Protein AF-W4M009-F1 (afdb_monomer_lite)

Radius of gyration: 19.36 Å; chains: 1; bounding box: 59×45×54 Å

pLDDT: mean 71.23, std 21.5, range [27.08, 98.56]

Structure (mmCIF, N/CA/C/O backbone):
data_AF-W4M009-F1
#
_entry.id   AF-W4M009-F1
#
loop_
_atom_site.group_PDB
_atom_site.id
_atom_site.type_symbol
_atom_site.label_atom_id
_atom_site.label_alt_id
_atom_site.label_comp_id
_atom_site.label_asym_id
_atom_site.label_entity_id
_atom_site.label_seq_id
_atom_site.pdbx_PDB_ins_code
_atom_site.Cartn_x
_atom_site.Cartn_y
_atom_site.Cartn_z
_atom_site.occupancy
_atom_site.B_iso_or_equiv
_atom_site.auth_seq_id
_atom_site.auth_comp_id
_atom_site.auth_asym_id
_atom_site.auth_atom_id
_atom_site.pdbx_PDB_model_num
ATOM 1 N N . MET A 1 1 ? -36.073 -9.703 -11.548 1.00 31.52 1 MET A N 1
ATOM 2 C CA . MET A 1 1 ? -35.392 -8.490 -12.043 1.00 31.52 1 MET A CA 1
ATOM 3 C C . MET A 1 1 ? -33.972 -8.554 -11.511 1.00 31.52 1 MET A C 1
ATOM 5 O O . MET A 1 1 ? -33.851 -8.637 -10.294 1.00 31.52 1 MET A O 1
ATOM 9 N N . PRO A 1 2 ? -32.936 -8.674 -12.354 1.00 35.56 2 PRO A N 1
ATOM 10 C CA . PRO A 1 2 ? -31.579 -8.841 -11.860 1.00 35.56 2 PRO A CA 1
ATOM 11 C C . PRO A 1 2 ? -30.977 -7.466 -11.558 1.00 35.56 2 PRO A C 1
ATOM 13 O O . PRO A 1 2 ? -30.891 -6.613 -12.438 1.00 35.56 2 PRO A O 1
ATOM 16 N N . HIS A 1 3 ? -30.593 -7.261 -10.301 1.00 27.98 3 HIS A N 1
ATOM 17 C CA . HIS A 1 3 ? -29.683 -6.193 -9.911 1.00 27.98 3 HIS A CA 1
ATOM 18 C C . HIS A 1 3 ? -28.270 -6.642 -10.292 1.00 27.98 3 HIS A C 1
ATOM 20 O O . HIS A 1 3 ? -27.763 -7.626 -9.757 1.00 27.98 3 HIS A O 1
ATOM 26 N N . HIS A 1 4 ? -27.683 -5.962 -11.272 1.00 29.12 4 HIS A N 1
ATOM 27 C CA . HIS A 1 4 ? -26.256 -6.010 -11.552 1.00 29.12 4 HIS A CA 1
ATOM 28 C C . HIS A 1 4 ? -25.574 -4.997 -10.630 1.00 29.12 4 HIS A C 1
ATOM 30 O O . HIS A 1 4 ? -25.801 -3.804 -10.790 1.00 29.12 4 HIS A O 1
ATOM 36 N N . GLU A 1 5 ? -24.741 -5.456 -9.701 1.00 28.81 5 GLU A N 1
ATOM 37 C CA . GLU A 1 5 ? -23.758 -4.608 -9.020 1.00 28.81 5 GLU A CA 1
ATOM 38 C C . GLU A 1 5 ? -22.417 -5.345 -9.056 1.00 28.81 5 GLU A C 1
ATOM 40 O O . GLU A 1 5 ? -22.201 -6.337 -8.361 1.00 28.81 5 GLU A O 1
ATOM 45 N N . ALA A 1 6 ? -21.554 -4.908 -9.972 1.00 27.08 6 ALA A N 1
ATOM 46 C CA . ALA A 1 6 ? -20.147 -5.273 -10.026 1.00 27.08 6 ALA A CA 1
ATOM 47 C C . ALA A 1 6 ? -19.363 -4.170 -9.305 1.00 27.08 6 ALA A C 1
ATOM 49 O O . ALA A 1 6 ? -19.631 -2.994 -9.539 1.00 27.08 6 ALA A O 1
ATOM 50 N N . PHE A 1 7 ? -18.404 -4.539 -8.457 1.00 32.94 7 PHE A N 1
ATOM 51 C CA . PHE A 1 7 ? -17.471 -3.587 -7.853 1.00 32.94 7 PHE A CA 1
ATOM 52 C C . PHE A 1 7 ? -16.047 -3.921 -8.279 1.00 32.94 7 PHE A C 1
ATOM 54 O O . PHE A 1 7 ? -15.641 -5.088 -8.258 1.00 32.94 7 PHE A O 1
ATOM 61 N N . PHE A 1 8 ? -15.310 -2.883 -8.668 1.00 33.25 8 PHE A N 1
ATOM 62 C CA . PHE A 1 8 ? -13.924 -2.960 -9.089 1.00 33.25 8 PHE A CA 1
ATOM 63 C C . PHE A 1 8 ? -13.026 -2.785 -7.853 1.00 33.25 8 PHE A C 1
ATOM 65 O O . PHE A 1 8 ? -13.186 -1.870 -7.048 1.00 33.25 8 PHE A O 1
ATOM 72 N N . MET A 1 9 ? -12.090 -3.716 -7.651 1.00 31.75 9 MET A N 1
ATOM 73 C CA . MET A 1 9 ? -10.959 -3.508 -6.736 1.00 31.75 9 MET A CA 1
ATOM 74 C C . MET A 1 9 ? -10.106 -2.378 -7.292 1.00 31.75 9 MET A C 1
ATOM 76 O O . MET A 1 9 ? -10.000 -2.344 -8.516 1.00 31.75 9 MET A O 1
ATOM 80 N N . ILE A 1 10 ? -9.505 -1.533 -6.428 1.00 35.03 10 ILE A N 1
ATOM 81 C CA . ILE A 1 10 ? -8.663 -0.371 -6.791 1.00 35.03 10 ILE A CA 1
ATOM 82 C C . ILE A 1 10 ? -8.092 -0.554 -8.176 1.00 35.03 10 ILE A C 1
ATOM 84 O O . ILE A 1 10 ? -7.081 -1.221 -8.375 1.00 35.03 10 ILE A O 1
ATOM 88 N N . SER A 1 11 ? -8.764 0.006 -9.167 1.00 31.72 11 SER A N 1
ATOM 89 C CA . SER A 1 11 ? -8.101 0.203 -10.421 1.00 31.72 11 SER A CA 1
ATOM 90 C C . SER A 1 11 ? -7.112 1.313 -10.103 1.00 31.72 11 SER A C 1
ATOM 92 O O . SER A 1 11 ? -7.469 2.487 -10.092 1.00 31.72 11 SER A O 1
ATOM 94 N N . GLY A 1 12 ? -5.855 0.954 -9.856 1.00 34.88 12 GLY A N 1
ATOM 95 C CA . GLY A 1 12 ? -4.721 1.836 -10.118 1.00 34.88 12 GLY A CA 1
ATOM 96 C C . GLY A 1 12 ? -4.591 2.120 -11.619 1.00 34.88 12 GLY A C 1
ATOM 97 O O . GLY A 1 12 ? -3.494 2.176 -12.145 1.00 34.88 12 GLY A O 1
ATOM 98 N N . THR A 1 13 ? -5.712 2.226 -12.332 1.00 36.22 13 THR A N 1
ATOM 99 C CA . THR A 1 13 ? -5.819 3.019 -13.535 1.00 36.22 13 THR A CA 1
ATOM 100 C C . THR A 1 13 ? -6.365 4.345 -13.048 1.00 36.22 13 THR A C 1
ATOM 102 O O . THR A 1 13 ? -7.524 4.424 -12.623 1.00 36.22 13 THR A O 1
ATOM 105 N N . ALA A 1 14 ? -5.558 5.396 -13.125 1.00 35.09 14 ALA A N 1
ATOM 106 C CA . ALA A 1 14 ? -6.112 6.706 -13.401 1.00 35.09 14 ALA A CA 1
ATOM 107 C C . ALA A 1 14 ? -7.241 6.528 -14.439 1.00 35.09 14 ALA A C 1
ATOM 109 O O . ALA A 1 14 ? -6.998 6.025 -15.528 1.00 35.09 14 ALA A O 1
ATOM 110 N N . ARG A 1 15 ? -8.492 6.802 -14.045 1.00 35.88 15 ARG A N 1
ATOM 111 C CA . ARG A 1 15 ? -9.691 6.888 -14.903 1.00 35.88 15 ARG A CA 1
ATOM 112 C C . ARG A 1 15 ? -9.677 6.022 -16.177 1.00 35.88 15 ARG A C 1
ATOM 114 O O . ARG A 1 15 ? -9.310 6.505 -17.243 1.00 35.88 15 ARG A O 1
ATOM 121 N N . LEU A 1 16 ? -10.266 4.832 -16.124 1.00 31.36 16 LEU A N 1
ATOM 122 C CA . LEU A 1 16 ? -10.922 4.267 -17.307 1.00 31.36 16 LEU A CA 1
ATOM 123 C C . LEU A 1 16 ? -12.421 4.224 -17.021 1.00 31.36 16 LEU A C 1
ATOM 125 O O . LEU A 1 16 ? -12.945 3.282 -16.436 1.00 31.36 16 LEU A O 1
ATOM 129 N N . HIS A 1 17 ? -13.077 5.338 -17.346 1.00 32.84 17 HIS A N 1
ATOM 130 C CA . HIS A 1 17 ? -14.526 5.475 -17.286 1.00 32.84 17 HIS A CA 1
ATOM 131 C C . HIS A 1 17 ? -15.150 4.818 -18.528 1.00 32.84 17 HIS A C 1
ATOM 133 O O . HIS A 1 17 ? -14.605 4.905 -19.622 1.00 32.84 17 HIS A O 1
ATOM 139 N N . ASP A 1 18 ? -16.297 4.186 -18.307 1.00 35.19 18 ASP A N 1
ATOM 140 C CA . ASP A 1 18 ? -17.145 3.418 -19.225 1.00 35.19 18 ASP A CA 1
ATOM 141 C C . ASP A 1 18 ? -17.507 4.135 -20.555 1.00 35.19 18 ASP A C 1
ATOM 143 O O . ASP A 1 18 ? -17.984 5.275 -20.562 1.00 35.19 18 ASP A O 1
ATOM 147 N N . ASP A 1 19 ? -17.312 3.427 -21.676 1.00 38.97 19 ASP A N 1
ATOM 148 C CA . ASP A 1 19 ? -17.476 3.850 -23.079 1.00 38.97 19 ASP A CA 1
ATOM 149 C C . ASP A 1 19 ? -18.938 3.769 -23.556 1.00 38.97 19 ASP A C 1
ATOM 151 O O . ASP A 1 19 ? -19.316 2.968 -24.418 1.00 38.97 19 ASP A O 1
ATOM 155 N N . SER A 1 20 ? -19.810 4.636 -23.045 1.00 33.62 20 SER A N 1
ATOM 156 C CA . SER A 1 20 ? -21.154 4.740 -23.622 1.00 33.62 20 SER A CA 1
ATOM 157 C C . SER A 1 20 ? -21.707 6.154 -23.643 1.00 33.62 20 SER A C 1
ATOM 159 O O . SER A 1 20 ? -22.687 6.421 -22.982 1.00 33.62 20 SER A O 1
ATOM 161 N N . TYR A 1 21 ? -21.118 7.060 -24.432 1.00 31.97 21 TYR A N 1
ATOM 16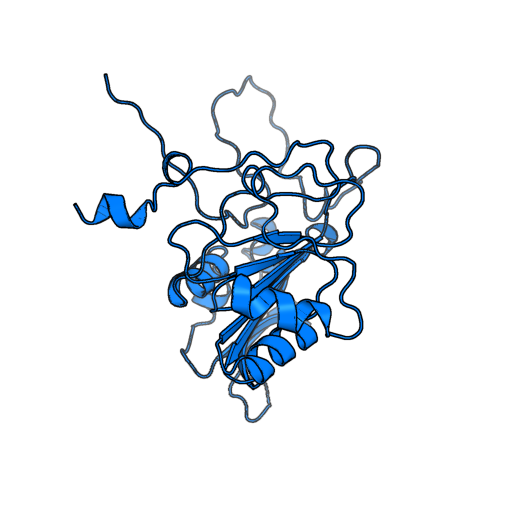2 C CA . TYR A 1 21 ? -21.833 8.145 -25.139 1.00 31.97 21 TYR A CA 1
ATOM 163 C C . TYR A 1 21 ? -20.837 8.904 -26.029 1.00 31.97 21 TYR A C 1
ATOM 165 O O . TYR A 1 21 ? -20.144 9.805 -25.566 1.00 31.97 21 TYR A O 1
ATOM 173 N N . ASN A 1 22 ? -20.770 8.556 -27.319 1.00 36.94 22 ASN A N 1
ATOM 174 C CA . ASN A 1 22 ? -19.892 9.228 -28.276 1.00 36.94 22 ASN A CA 1
ATOM 175 C C . ASN A 1 22 ? -20.708 9.814 -29.438 1.00 36.94 22 ASN A C 1
ATOM 177 O O . ASN A 1 22 ? -21.236 9.082 -30.272 1.00 36.94 22 ASN A O 1
ATOM 181 N N . ASN A 1 23 ? -20.799 11.146 -29.491 1.00 35.88 23 ASN A N 1
ATOM 182 C CA . ASN A 1 23 ? -21.236 11.894 -30.669 1.00 35.88 23 ASN A CA 1
ATOM 183 C C . ASN A 1 23 ? -20.013 12.586 -31.289 1.00 35.88 23 ASN A C 1
ATOM 185 O O . ASN A 1 23 ? -19.753 13.757 -31.037 1.00 35.88 23 ASN A O 1
ATOM 189 N N . GLY A 1 24 ? -19.283 11.841 -32.121 1.00 40.56 24 GLY A N 1
ATOM 190 C CA . GLY A 1 24 ? -18.721 12.353 -33.375 1.00 40.56 24 GLY A CA 1
ATOM 191 C C . GLY A 1 24 ? -17.680 13.476 -33.344 1.00 40.56 24 GLY A C 1
ATOM 192 O O . GLY A 1 24 ? -17.627 14.232 -34.312 1.00 40.56 24 GLY A O 1
ATOM 193 N N . VAL A 1 25 ? -16.837 13.580 -32.313 1.00 38.12 25 VAL A N 1
ATOM 194 C CA . VAL A 1 25 ? -15.604 14.388 -32.366 1.00 38.12 25 VAL A CA 1
ATOM 195 C C . VAL A 1 25 ? -14.467 13.591 -31.722 1.00 38.12 25 VAL A C 1
ATOM 197 O O . VAL A 1 25 ? -14.525 13.297 -30.533 1.00 38.12 25 VAL A O 1
ATOM 200 N N . GLU A 1 26 ? -13.443 13.221 -32.496 1.00 41.59 26 GLU A N 1
ATOM 201 C CA . GLU A 1 26 ? -12.222 12.605 -31.956 1.00 41.59 26 GLU A CA 1
ATOM 202 C C . GLU A 1 26 ? -11.489 13.601 -31.039 1.00 41.59 26 GLU A C 1
ATOM 204 O O . GLU A 1 26 ? -11.162 14.716 -31.449 1.00 41.59 26 GLU A O 1
ATOM 209 N N . MET A 1 27 ? -11.220 13.190 -29.798 1.00 36.94 27 MET A N 1
ATOM 210 C CA . MET A 1 27 ? -10.379 13.898 -28.823 1.00 36.94 27 MET A CA 1
ATOM 211 C C . MET A 1 27 ? -9.215 12.971 -28.403 1.00 36.94 27 MET A C 1
ATOM 213 O O . MET A 1 27 ? -9.446 11.770 -28.272 1.00 36.94 27 MET A O 1
ATOM 217 N N . PRO A 1 28 ? -7.982 13.475 -28.183 1.00 46.34 28 PRO A N 1
ATOM 218 C CA . PRO A 1 28 ? -6.796 12.642 -27.945 1.00 46.34 28 PRO A CA 1
ATOM 219 C C . PRO A 1 28 ? -6.569 12.276 -26.456 1.00 46.34 28 PRO A C 1
ATOM 221 O O . PRO A 1 28 ? -6.625 13.149 -25.595 1.00 46.34 28 PRO A O 1
ATOM 224 N N . ASP A 1 29 ? -6.265 11.003 -26.174 1.00 55.59 29 ASP A N 1
ATOM 225 C CA . ASP A 1 29 ? -5.300 10.385 -25.217 1.00 55.59 29 ASP A CA 1
ATOM 226 C C . ASP A 1 29 ? -4.898 10.974 -23.823 1.00 55.59 29 ASP A C 1
ATOM 228 O O . ASP A 1 29 ? -4.079 10.367 -23.137 1.00 55.59 29 ASP A O 1
ATOM 232 N N . ASN A 1 30 ? -5.370 12.128 -23.329 1.00 51.03 30 ASN A N 1
ATOM 233 C CA . ASN A 1 30 ? -4.531 12.935 -22.411 1.00 51.03 30 ASN A CA 1
ATOM 234 C C . ASN A 1 30 ? -5.111 13.388 -21.053 1.00 51.03 30 ASN A C 1
ATOM 236 O O . ASN A 1 30 ? -5.412 14.571 -20.889 1.00 51.03 30 ASN A O 1
ATOM 240 N N . GLN A 1 31 ? -5.130 12.537 -20.019 1.00 51.47 31 GLN A N 1
ATOM 241 C CA . GLN A 1 31 ? -5.357 12.959 -18.612 1.00 51.47 31 GLN A CA 1
ATOM 242 C C . GLN A 1 31 ? -4.438 12.199 -17.626 1.00 51.47 31 GLN A C 1
ATOM 244 O O . GLN A 1 31 ? -3.610 11.433 -18.109 1.00 51.47 31 GLN A O 1
ATOM 249 N N . SER A 1 32 ? -4.470 12.562 -16.327 1.00 52.75 32 SER A N 1
ATOM 250 C CA . SER A 1 32 ? -3.412 12.398 -15.281 1.00 52.75 32 SER A CA 1
ATOM 251 C C . SER A 1 32 ? -2.571 11.106 -15.350 1.00 52.75 32 SER A C 1
ATOM 253 O O . SER A 1 32 ? -3.099 10.106 -15.802 1.00 52.75 32 SER A O 1
ATOM 255 N N . ILE A 1 33 ? -1.283 10.964 -15.003 1.00 53.47 33 ILE A N 1
ATOM 256 C CA . ILE A 1 33 ? -0.231 11.695 -14.256 1.00 53.47 33 ILE A CA 1
ATOM 257 C C . ILE A 1 33 ? -0.466 13.181 -13.991 1.00 53.47 33 ILE A C 1
ATOM 259 O O . ILE A 1 33 ? -0.130 13.990 -14.819 1.00 53.47 33 ILE A O 1
ATOM 263 N N . ALA A 1 34 ? -1.157 13.542 -12.914 1.00 45.53 34 ALA A N 1
ATOM 264 C CA . ALA A 1 34 ? -1.835 14.813 -12.606 1.00 45.53 34 ALA A CA 1
ATOM 265 C C . ALA A 1 34 ? -1.910 15.811 -13.770 1.00 45.53 34 ALA A C 1
ATOM 267 O O . ALA A 1 34 ? -1.041 16.653 -13.989 1.00 45.53 34 ALA A O 1
ATOM 268 N N . LYS A 1 35 ? -2.931 15.597 -14.604 1.00 48.50 35 LYS A N 1
ATOM 269 C CA . LYS A 1 35 ? -3.135 16.090 -15.983 1.00 48.50 35 LYS A CA 1
ATOM 270 C C . LYS A 1 35 ? -1.928 16.056 -16.931 1.00 48.50 35 LYS A C 1
ATOM 272 O O . LYS A 1 35 ? -2.126 16.358 -18.086 1.00 48.50 35 LYS A O 1
ATOM 277 N N . ARG A 1 36 ? -0.712 15.721 -16.522 1.00 53.41 36 ARG A N 1
ATOM 278 C CA . ARG A 1 36 ? 0.583 15.556 -17.221 1.00 53.41 36 ARG A CA 1
ATOM 279 C C . ARG A 1 36 ? 1.089 16.855 -17.877 1.00 53.41 36 ARG A C 1
ATOM 281 O O . ARG A 1 36 ? 2.094 16.853 -18.573 1.00 53.41 36 ARG A O 1
ATOM 288 N N . ARG A 1 37 ? 0.249 17.897 -17.880 1.00 48.16 37 ARG A N 1
ATOM 289 C CA . ARG A 1 37 ? -0.026 18.721 -19.083 1.00 48.16 37 ARG A CA 1
ATOM 290 C C . ARG A 1 37 ? -0.860 19.967 -18.753 1.00 48.16 37 ARG A C 1
ATOM 292 O O . ARG A 1 37 ? -1.650 20.411 -19.579 1.00 48.16 37 ARG A O 1
ATOM 299 N N . GLY A 1 38 ? -0.728 20.522 -17.548 1.00 37.28 38 GLY A N 1
ATOM 300 C CA . GLY A 1 38 ? -1.370 21.798 -17.185 1.00 37.28 38 GLY A CA 1
ATOM 301 C C . GLY A 1 38 ? -2.493 21.689 -16.154 1.00 37.28 38 GLY A C 1
ATOM 302 O O . GLY A 1 38 ? -3.619 22.123 -16.398 1.00 37.28 38 GLY A O 1
ATOM 303 N N . VAL A 1 39 ? -2.202 21.104 -14.995 1.00 41.50 39 VAL A N 1
ATOM 304 C CA . VAL A 1 39 ? -3.066 21.235 -13.814 1.00 41.50 39 VAL A CA 1
ATOM 305 C C . VAL A 1 39 ? -3.094 22.686 -13.335 1.00 41.50 39 VAL A C 1
ATOM 307 O O . VAL A 1 39 ? -2.045 23.302 -13.194 1.00 41.50 39 VAL A O 1
ATOM 310 N N . ASP A 1 40 ? -4.296 23.199 -13.090 1.00 47.62 40 ASP A N 1
ATOM 311 C CA . ASP A 1 40 ? -4.620 24.375 -12.284 1.00 47.62 40 ASP A CA 1
ATOM 312 C C . ASP A 1 40 ? -6.130 24.232 -11.985 1.00 47.62 40 ASP A C 1
ATOM 314 O O . ASP A 1 40 ? -6.901 23.669 -12.783 1.00 47.62 40 ASP A O 1
ATOM 318 N N . PRO A 1 41 ? -6.625 24.791 -10.891 1.00 53.06 41 PRO A N 1
ATOM 319 C CA . PRO A 1 41 ? -5.946 24.861 -9.587 1.00 53.06 41 PRO A CA 1
ATOM 320 C C . PRO A 1 41 ? -6.929 24.705 -8.427 1.00 53.06 41 PRO A C 1
ATOM 322 O O . PRO A 1 41 ? -6.573 24.700 -7.254 1.00 53.06 41 PRO A O 1
ATOM 325 N N . SER A 1 42 ? -8.216 24.680 -8.753 1.00 41.25 42 SER A N 1
ATOM 326 C CA . SER A 1 42 ? -9.330 24.816 -7.838 1.00 41.25 42 SER A CA 1
ATOM 327 C C . SER A 1 42 ? -10.077 23.502 -7.725 1.00 41.25 42 SER A C 1
ATOM 329 O O . SER A 1 42 ? -11.215 23.522 -7.298 1.00 41.25 42 SER A O 1
ATOM 331 N N . LEU A 1 43 ? -9.470 22.391 -8.145 1.00 40.91 43 LEU A N 1
ATOM 332 C CA . LEU A 1 43 ? -9.912 21.006 -7.938 1.00 40.91 43 LEU A CA 1
ATOM 333 C C . LEU A 1 43 ? -8.721 20.071 -7.645 1.00 40.91 43 LEU A C 1
ATOM 335 O O . LEU A 1 43 ? -8.906 18.877 -7.449 1.00 40.91 43 LEU A O 1
ATOM 339 N N . ASP A 1 44 ? -7.519 20.635 -7.522 1.00 52.84 44 ASP A N 1
ATOM 340 C CA . ASP A 1 44 ? -6.299 2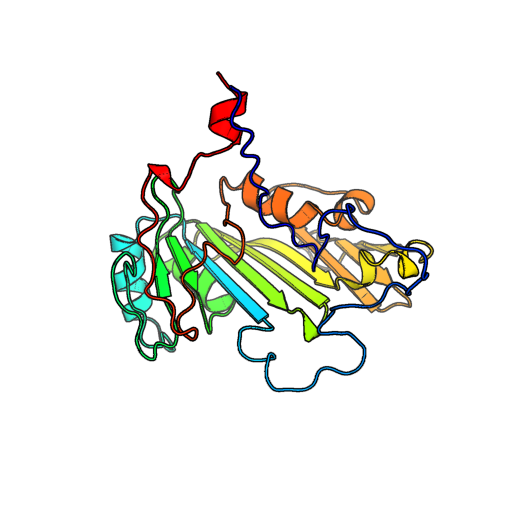0.006 -6.984 1.00 52.84 44 ASP A CA 1
ATOM 341 C C . ASP A 1 44 ? -6.409 19.673 -5.508 1.00 52.84 44 ASP A C 1
ATOM 343 O O . ASP A 1 44 ? -5.550 19.025 -4.909 1.00 52.84 44 ASP A O 1
ATOM 347 N N . HIS A 1 45 ? -7.462 20.173 -4.881 1.00 42.56 45 HIS A N 1
ATOM 348 C CA . HIS A 1 45 ? -7.750 19.840 -3.523 1.00 42.56 45 HIS A CA 1
ATOM 349 C C . HIS A 1 45 ? -8.209 18.379 -3.470 1.00 42.56 45 HIS A C 1
ATOM 351 O O . HIS A 1 45 ? -9.402 18.074 -3.466 1.00 42.56 45 HIS A O 1
ATOM 357 N N . LEU A 1 46 ? -7.207 17.531 -3.208 1.00 45.09 46 LEU A N 1
ATOM 358 C CA . LEU A 1 46 ? -7.234 16.377 -2.305 1.00 45.09 46 LEU A CA 1
ATOM 359 C C . LEU A 1 46 ? -7.264 15.001 -2.984 1.00 45.09 46 LEU A C 1
ATOM 361 O O . LEU A 1 46 ? -8.221 14.707 -3.696 1.00 45.09 46 LEU A O 1
ATOM 365 N N . PRO A 1 47 ? -6.405 14.082 -2.512 1.00 52.72 47 PRO A N 1
ATOM 366 C CA . PRO A 1 47 ? -4.956 14.192 -2.436 1.00 52.72 47 PRO A CA 1
ATOM 367 C C . PRO A 1 47 ? -4.319 13.544 -3.678 1.00 52.72 47 PRO A C 1
ATOM 369 O O . PRO A 1 47 ? -4.594 12.393 -4.000 1.00 52.72 47 PRO A O 1
ATOM 372 N N . ILE A 1 48 ? -3.466 14.333 -4.334 1.00 61.06 48 ILE A N 1
ATOM 373 C CA . ILE A 1 48 ? -2.602 13.998 -5.481 1.00 61.06 48 ILE A CA 1
ATOM 374 C C . ILE A 1 48 ? -1.708 12.785 -5.172 1.00 61.06 48 ILE A C 1
ATOM 376 O O . ILE A 1 48 ? -1.352 12.020 -6.065 1.00 61.06 48 ILE A O 1
ATOM 380 N N . ASP A 1 49 ? -1.464 12.567 -3.879 1.00 72.81 49 ASP A N 1
ATOM 381 C CA . ASP A 1 49 ? -0.698 11.452 -3.361 1.00 72.81 49 ASP A CA 1
ATOM 382 C C . ASP A 1 49 ? -1.580 10.659 -2.407 1.00 72.81 49 ASP A C 1
ATOM 384 O O . ASP A 1 49 ? -2.052 11.152 -1.373 1.00 72.81 49 ASP A O 1
ATOM 388 N N . PHE A 1 50 ? -1.800 9.401 -2.740 1.00 79.25 50 PHE A N 1
ATOM 389 C CA . PHE A 1 50 ? -2.439 8.465 -1.851 1.00 79.25 50 PHE A CA 1
ATOM 390 C C . PHE A 1 50 ? -1.371 7.747 -1.031 1.00 79.25 50 PHE A C 1
ATOM 392 O O . PHE A 1 50 ? -0.554 7.023 -1.585 1.00 79.25 50 PHE A O 1
ATOM 399 N N . ILE A 1 51 ? -1.397 7.899 0.296 1.00 86.38 51 ILE A N 1
ATOM 400 C CA . ILE A 1 51 ? -0.507 7.162 1.202 1.00 86.38 51 ILE A CA 1
ATOM 401 C C . ILE A 1 51 ? -1.338 6.433 2.253 1.00 86.38 51 ILE A C 1
ATOM 403 O O . ILE A 1 51 ? -2.077 7.059 3.023 1.00 86.38 51 ILE A O 1
ATOM 407 N N . ALA A 1 52 ? -1.148 5.118 2.340 1.00 90.06 52 ALA A N 1
ATOM 408 C CA . ALA A 1 52 ? -1.731 4.285 3.378 1.00 90.06 52 ALA A CA 1
ATOM 409 C C . ALA A 1 52 ? -0.709 3.320 3.985 1.00 90.06 52 ALA A C 1
ATOM 411 O O . ALA A 1 52 ? 0.202 2.819 3.326 1.00 90.06 52 ALA A O 1
ATOM 412 N N . ILE A 1 53 ? -0.906 3.019 5.266 1.00 94.00 53 ILE A N 1
ATOM 413 C CA . ILE A 1 53 ? -0.291 1.873 5.924 1.00 94.00 53 ILE A CA 1
ATOM 414 C C . ILE A 1 53 ? -1.388 0.881 6.272 1.00 94.00 53 ILE A C 1
ATOM 416 O O . ILE A 1 53 ? -2.342 1.230 6.961 1.00 94.00 53 ILE A O 1
ATOM 420 N N . PHE A 1 54 ? -1.212 -0.369 5.871 1.00 95.56 54 PHE A N 1
ATOM 421 C CA . PHE A 1 54 ? -2.021 -1.482 6.341 1.00 95.56 54 PHE A CA 1
ATOM 422 C C . PHE A 1 54 ? -1.252 -2.176 7.459 1.00 95.56 54 PHE A C 1
A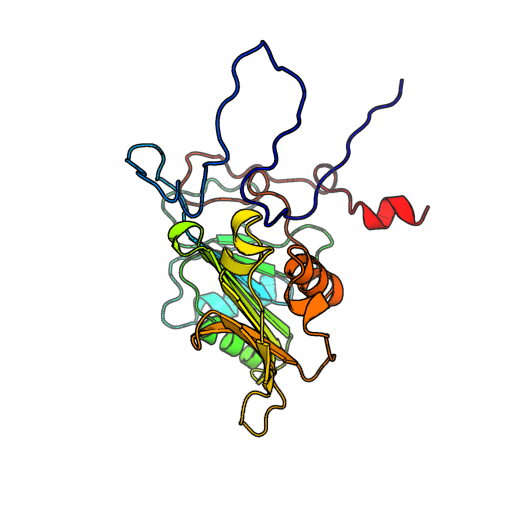TOM 424 O O . PHE A 1 54 ? -0.076 -2.492 7.301 1.00 95.56 54 PHE A O 1
ATOM 431 N N . VAL A 1 55 ? -1.898 -2.453 8.584 1.00 97.19 55 VAL A N 1
ATOM 432 C CA . VAL A 1 55 ? -1.322 -3.213 9.697 1.00 97.19 55 VAL A CA 1
ATOM 433 C C . VAL A 1 55 ? -2.193 -4.429 9.955 1.00 97.19 55 VAL A C 1
ATOM 435 O O . VAL A 1 55 ? -3.390 -4.286 10.191 1.00 97.19 55 VAL A O 1
ATOM 438 N N . LEU A 1 56 ? -1.602 -5.624 9.928 1.00 97.75 56 LEU A N 1
ATOM 439 C CA . LEU A 1 56 ? -2.311 -6.882 10.157 1.00 97.75 56 LEU A CA 1
ATOM 440 C C . LEU A 1 56 ? -2.572 -7.080 11.660 1.00 97.75 56 LEU A C 1
ATOM 442 O O . LEU A 1 56 ? -1.939 -7.898 12.325 1.00 97.75 56 LEU A O 1
ATOM 446 N N . ALA A 1 57 ? -3.451 -6.255 12.218 1.00 97.38 57 ALA A N 1
ATOM 447 C CA . ALA A 1 57 ? -3.892 -6.300 13.604 1.00 97.38 57 ALA A CA 1
ATOM 448 C C . ALA A 1 57 ? -5.216 -5.527 13.764 1.00 97.38 57 ALA A C 1
ATOM 450 O O . ALA A 1 57 ? -5.484 -4.618 12.970 1.00 97.38 57 ALA A O 1
ATOM 451 N N . PRO A 1 58 ? -6.027 -5.839 14.794 1.00 95.69 58 PRO A N 1
ATOM 452 C CA . PRO A 1 58 ? -7.223 -5.067 15.130 1.00 95.69 58 PRO A CA 1
ATOM 453 C C . PRO A 1 58 ? -6.908 -3.607 15.472 1.00 95.69 58 PRO A C 1
ATOM 455 O O . PRO A 1 58 ? -5.869 -3.315 16.078 1.00 95.69 58 PRO A O 1
ATOM 458 N N . ILE A 1 59 ? -7.823 -2.693 15.145 1.00 92.75 59 ILE A N 1
ATOM 459 C CA . ILE A 1 59 ? -7.622 -1.249 15.345 1.00 92.75 59 ILE A CA 1
ATOM 460 C C . ILE A 1 59 ? -7.393 -0.876 16.818 1.00 92.75 59 ILE A C 1
ATOM 462 O O . ILE A 1 59 ? -6.665 0.075 17.118 1.00 92.75 59 ILE A O 1
ATOM 466 N N . GLU A 1 60 ? -7.927 -1.657 17.755 1.00 94.56 60 GLU A N 1
ATOM 467 C CA . GLU A 1 60 ? -7.740 -1.486 19.199 1.00 94.56 60 GLU A CA 1
ATOM 468 C C . GLU A 1 60 ? -6.297 -1.771 19.639 1.00 94.56 60 GLU A C 1
ATOM 470 O O . GLU A 1 60 ? -5.847 -1.243 20.653 1.00 94.56 60 GLU A O 1
ATOM 475 N N . GLN A 1 61 ? -5.557 -2.582 18.877 1.00 96.31 61 GLN A N 1
ATOM 476 C CA . GLN A 1 61 ? -4.136 -2.846 19.120 1.00 96.31 61 GLN A CA 1
ATOM 477 C C . GLN A 1 61 ? -3.245 -1.838 18.393 1.00 96.31 61 GLN A C 1
ATOM 479 O O . GLN A 1 61 ? -2.204 -1.436 18.912 1.00 96.31 61 GLN A O 1
ATOM 484 N N . VAL A 1 62 ? -3.653 -1.408 17.197 1.00 94.75 62 VAL A N 1
ATOM 485 C CA . VAL A 1 62 ? -2.873 -0.480 16.368 1.00 94.75 62 VAL A CA 1
ATOM 486 C C . VAL A 1 62 ? -2.942 0.944 16.909 1.00 94.75 62 VAL A C 1
ATOM 488 O O . VAL A 1 62 ? -1.909 1.607 17.027 1.00 94.75 62 VAL A O 1
ATOM 491 N N . SER A 1 63 ? -4.135 1.414 17.282 1.00 92.44 63 SER A N 1
ATOM 492 C CA . SER A 1 63 ? -4.351 2.815 17.654 1.00 92.44 63 SER A CA 1
ATOM 493 C C . SER A 1 63 ? -3.517 3.290 18.850 1.00 92.44 63 SER A C 1
ATOM 495 O O . SER A 1 63 ? -2.927 4.369 18.731 1.00 92.44 63 SER A O 1
ATOM 497 N N . PRO A 1 64 ? -3.337 2.515 19.944 1.00 92.56 64 PRO A N 1
ATOM 498 C CA . PRO A 1 64 ? -2.464 2.931 21.033 1.00 92.56 64 PRO A CA 1
ATOM 499 C C . PRO A 1 64 ? -0.997 2.955 20.606 1.00 92.56 64 PRO A C 1
ATOM 501 O O . PRO A 1 64 ? -0.234 3.786 21.076 1.00 92.56 64 PRO A O 1
ATOM 504 N N . VAL A 1 65 ? -0.552 2.070 19.710 1.00 93.12 65 VAL A N 1
ATOM 505 C CA . VAL A 1 65 ? 0.848 2.085 19.261 1.00 93.12 65 VAL A CA 1
ATOM 506 C C . VAL A 1 65 ? 1.127 3.315 18.402 1.00 93.12 65 VAL A C 1
ATOM 508 O O . VAL A 1 65 ? 2.156 3.965 18.602 1.00 93.12 65 VAL A O 1
ATOM 511 N N . VAL A 1 66 ? 0.204 3.655 17.497 1.00 89.44 66 VAL A N 1
ATOM 512 C CA . VAL A 1 66 ? 0.283 4.852 16.650 1.00 89.44 66 VAL A CA 1
ATOM 513 C C . VAL A 1 66 ? 0.284 6.124 17.497 1.00 89.44 66 VAL A C 1
ATOM 515 O O . VAL A 1 66 ? 1.137 6.976 17.275 1.00 89.44 66 VAL A O 1
ATOM 518 N N . SER A 1 67 ? -0.570 6.237 18.521 1.00 87.44 67 SER A N 1
ATOM 519 C CA . SER A 1 67 ? -0.653 7.447 19.360 1.00 87.44 67 SER A CA 1
ATOM 520 C C . SER A 1 67 ? 0.634 7.773 20.134 1.00 87.44 67 SER A C 1
ATOM 522 O O . SER A 1 67 ? 0.795 8.894 20.607 1.00 87.44 67 SER A O 1
ATOM 524 N N . HIS A 1 68 ? 1.548 6.807 20.276 1.00 87.06 68 HIS A N 1
ATOM 525 C CA . HIS A 1 68 ? 2.851 6.975 20.932 1.00 87.06 68 HIS A CA 1
ATOM 526 C C . HIS A 1 68 ? 4.025 7.037 19.938 1.00 87.06 68 HIS A C 1
ATOM 528 O O . HIS A 1 68 ? 5.189 6.932 20.345 1.00 87.06 68 HIS A O 1
ATOM 534 N N . MET A 1 69 ? 3.769 7.127 18.630 1.00 83.75 69 MET A N 1
ATOM 535 C CA . MET A 1 69 ? 4.835 7.303 17.646 1.00 83.75 69 MET A CA 1
ATOM 536 C C . MET A 1 69 ? 5.209 8.784 17.503 1.00 83.75 69 MET A C 1
ATOM 538 O O . MET A 1 69 ? 4.326 9.635 17.399 1.00 83.75 69 MET A O 1
ATOM 542 N N . PRO A 1 70 ? 6.514 9.116 17.457 1.00 70.81 70 PRO A N 1
ATOM 543 C CA . PRO A 1 70 ? 6.952 10.436 17.021 1.00 70.81 70 PRO A CA 1
ATOM 544 C C . PRO A 1 70 ? 6.363 10.716 15.634 1.00 70.81 70 PRO A C 1
ATOM 546 O O . PRO A 1 70 ? 6.362 9.817 14.796 1.00 70.81 70 PRO A O 1
ATOM 549 N N . TYR A 1 71 ? 5.865 11.931 15.398 1.00 67.06 71 TYR A N 1
ATOM 550 C CA . TYR A 1 71 ? 5.201 12.331 14.143 1.00 67.06 71 TYR A CA 1
ATOM 551 C C . TYR A 1 71 ? 3.848 11.673 13.866 1.00 67.06 71 TYR A C 1
ATOM 553 O O . TYR A 1 71 ? 3.297 11.871 12.784 1.00 67.06 71 TYR A O 1
ATOM 561 N N . ALA A 1 72 ? 3.271 10.949 14.831 1.00 60.91 72 ALA A N 1
ATOM 562 C CA . ALA A 1 72 ? 1.849 10.676 14.773 1.00 60.91 72 ALA A CA 1
ATOM 563 C C . ALA A 1 72 ? 1.126 12.020 14.874 1.00 60.91 72 ALA A C 1
ATOM 565 O O . ALA A 1 72 ? 0.990 12.600 15.952 1.00 60.91 72 ALA A O 1
ATOM 566 N N . MET A 1 73 ? 0.714 12.550 13.723 1.00 64.38 73 MET A N 1
ATOM 567 C CA . MET A 1 73 ? -0.253 13.634 13.688 1.00 64.38 73 MET A CA 1
ATOM 568 C C . MET A 1 73 ? -1.525 13.171 14.416 1.00 64.38 73 MET A C 1
ATOM 570 O O . MET A 1 73 ? -1.676 11.989 14.724 1.00 64.38 73 MET A O 1
ATOM 574 N N . THR A 1 74 ? -2.430 14.077 14.771 1.00 70.12 74 THR A N 1
ATOM 575 C CA . THR A 1 74 ? -3.649 13.711 15.505 1.00 70.12 74 THR A CA 1
ATOM 576 C C . THR A 1 74 ? -4.505 12.736 14.689 1.00 70.12 74 THR A C 1
ATOM 578 O O . THR A 1 74 ? -5.291 13.144 13.836 1.00 70.12 74 THR A O 1
ATOM 581 N N . PHE A 1 75 ? -4.343 11.436 14.952 1.00 75.31 75 PHE A N 1
ATOM 582 C CA . PHE A 1 75 ? -5.169 10.387 14.372 1.00 75.31 75 PHE A CA 1
ATOM 583 C C . PHE A 1 75 ? -6.492 10.309 15.109 1.00 75.31 75 PHE A C 1
ATOM 585 O O . PHE A 1 75 ? -6.529 10.215 16.338 1.00 75.31 75 PHE A O 1
ATOM 592 N N . ILE A 1 76 ? -7.578 10.240 14.347 1.00 77.75 76 ILE A N 1
ATOM 593 C CA . ILE A 1 76 ? -8.835 9.718 14.872 1.00 77.75 76 ILE A CA 1
ATOM 594 C C . ILE A 1 76 ? -8.860 8.222 14.582 1.00 77.75 76 ILE A C 1
ATOM 596 O O . ILE A 1 76 ? -8.847 7.795 13.428 1.00 77.75 76 ILE A O 1
ATOM 600 N N . ALA A 1 77 ? -8.876 7.429 15.650 1.00 82.31 77 ALA A N 1
ATOM 601 C CA . ALA A 1 77 ? -9.132 6.002 15.566 1.00 82.31 77 ALA A CA 1
ATOM 602 C C . ALA A 1 77 ? -10.631 5.739 15.390 1.00 82.31 77 ALA A C 1
ATOM 604 O O . ALA A 1 77 ? -11.462 6.424 15.999 1.00 82.31 77 ALA A O 1
ATOM 605 N N . ASP A 1 78 ? -10.952 4.714 14.602 1.00 77.12 78 ASP A N 1
ATOM 606 C CA . ASP A 1 78 ? -12.314 4.240 14.365 1.00 77.12 78 ASP A CA 1
ATOM 607 C C . ASP A 1 78 ? -13.223 5.385 13.898 1.00 77.12 78 ASP A C 1
ATOM 609 O O . ASP A 1 78 ? -14.112 5.849 14.613 1.00 77.12 78 ASP A O 1
ATOM 613 N N . VAL A 1 79 ? -12.927 5.932 12.718 1.00 73.38 79 VAL A N 1
ATOM 614 C CA . VAL A 1 79 ? -13.629 7.112 12.178 1.00 73.38 79 VAL A CA 1
ATOM 615 C C . VAL A 1 79 ? -15.075 6.844 11.747 1.00 73.38 79 VAL A C 1
ATOM 617 O O . VAL A 1 79 ? -15.777 7.765 11.331 1.00 73.38 79 VAL A O 1
ATOM 620 N N . TYR A 1 80 ? -15.563 5.609 11.849 1.00 68.50 80 TYR A N 1
ATOM 621 C CA . TYR A 1 80 ? -16.897 5.267 11.375 1.00 68.50 80 TYR A CA 1
ATOM 622 C C . TYR A 1 80 ? -18.002 5.990 12.141 1.00 68.50 80 TYR A C 1
ATOM 624 O O . TYR A 1 80 ? -18.132 5.872 13.359 1.00 68.50 80 TYR A O 1
ATOM 632 N N . GLY A 1 81 ? -18.864 6.689 11.398 1.00 60.56 81 GLY A N 1
ATOM 633 C CA . GLY A 1 81 ? -19.986 7.432 11.971 1.00 60.56 81 GLY A CA 1
ATOM 634 C C . GLY A 1 81 ? -19.559 8.660 12.778 1.00 60.56 81 GLY A C 1
ATOM 635 O O . GLY A 1 81 ? -20.376 9.196 13.524 1.00 60.56 81 GLY A O 1
ATOM 636 N N . LYS A 1 82 ? -18.301 9.099 12.644 1.00 66.62 82 LYS A N 1
ATOM 637 C CA . LYS A 1 82 ? -17.784 10.326 13.251 1.00 66.62 82 LYS A CA 1
ATOM 638 C C . LYS A 1 82 ? -17.664 11.410 12.183 1.00 66.62 82 LYS A C 1
ATOM 640 O O . LYS A 1 82 ? -17.224 11.146 11.067 1.00 66.62 82 LYS A O 1
ATOM 645 N N . THR A 1 83 ? -18.021 12.641 12.530 1.00 64.44 83 THR A N 1
ATOM 646 C CA . THR A 1 83 ? -17.633 13.802 11.721 1.00 64.44 83 THR A CA 1
ATOM 647 C C . THR A 1 83 ? -16.128 13.992 11.874 1.00 64.44 83 THR A C 1
ATOM 649 O O . THR A 1 83 ? -15.626 14.074 12.995 1.00 64.44 83 THR A O 1
ATOM 652 N N . ILE A 1 84 ? -15.408 14.015 10.756 1.00 67.50 84 ILE A N 1
ATOM 653 C CA . ILE A 1 84 ? -13.962 14.229 10.739 1.00 67.50 84 ILE A CA 1
ATOM 654 C C . ILE A 1 84 ? -13.752 15.716 10.475 1.00 67.50 84 ILE A C 1
ATOM 656 O O . ILE A 1 84 ? -13.965 16.188 9.363 1.00 67.50 84 ILE A O 1
ATOM 660 N N . GLU A 1 85 ? -13.405 16.469 11.514 1.00 63.59 85 GLU A N 1
ATOM 661 C CA . GLU A 1 85 ? -13.115 17.897 11.392 1.00 63.59 85 GLU A CA 1
ATOM 662 C C . GLU A 1 85 ? -11.612 18.119 11.537 1.00 63.59 85 GLU A C 1
ATOM 664 O O . GLU A 1 85 ? -11.042 17.841 12.590 1.00 63.59 85 GLU A O 1
ATOM 669 N N . ASN A 1 86 ? -10.982 18.643 10.480 1.00 59.75 86 ASN A N 1
ATOM 670 C CA . ASN A 1 86 ? -9.612 19.159 10.497 1.00 59.75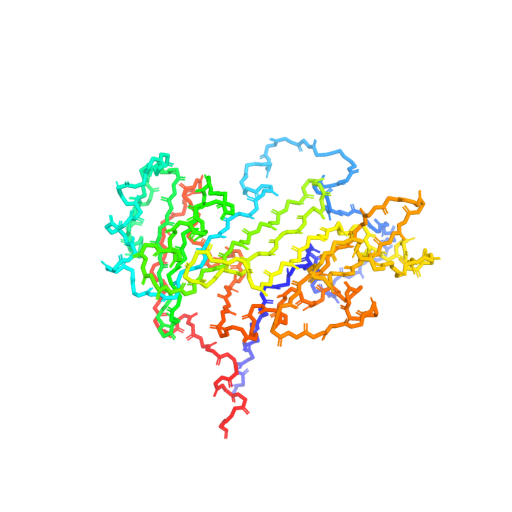 86 ASN A CA 1
ATOM 671 C C . ASN A 1 86 ? -8.586 18.180 11.099 1.00 59.75 86 ASN A C 1
ATOM 673 O O . ASN A 1 86 ? -7.887 18.507 12.065 1.00 59.75 86 ASN A O 1
ATOM 677 N N . THR A 1 87 ? -8.512 16.962 10.551 1.00 62.44 87 THR A N 1
ATOM 678 C CA . THR A 1 87 ? -7.524 15.975 10.997 1.00 62.44 87 THR A CA 1
ATOM 679 C C . THR A 1 87 ? -6.479 15.694 9.948 1.00 62.44 87 THR A C 1
ATOM 681 O O . THR A 1 87 ? -6.709 15.717 8.746 1.00 62.44 87 THR A O 1
ATOM 684 N N . TRP A 1 88 ? -5.289 15.408 10.444 1.00 69.31 88 TRP A N 1
ATOM 685 C CA . TRP A 1 88 ? -4.140 15.102 9.619 1.00 69.31 88 TRP A CA 1
ATOM 686 C C . TRP A 1 88 ? -4.005 13.611 9.343 1.00 69.31 88 TRP A C 1
ATOM 688 O O . TRP A 1 88 ? -3.052 13.219 8.694 1.00 69.31 88 TRP A O 1
ATOM 698 N N . GLY A 1 89 ? -4.904 12.777 9.861 1.00 79.38 89 GLY A N 1
ATOM 699 C CA . GLY A 1 89 ? -4.865 11.345 9.640 1.00 79.38 89 GLY A CA 1
ATOM 700 C C . GLY A 1 89 ? -6.060 10.623 10.236 1.00 79.38 89 GLY A C 1
ATOM 701 O O . GLY A 1 89 ? -6.689 11.071 11.203 1.00 79.38 89 GLY A O 1
ATOM 702 N N . VAL A 1 90 ? -6.388 9.492 9.627 1.00 82.81 90 VAL A N 1
ATOM 703 C CA . VAL A 1 90 ? -7.527 8.656 10.009 1.00 82.81 90 VAL A CA 1
ATOM 704 C C . VAL A 1 90 ? -7.078 7.210 10.118 1.00 82.81 90 VAL A C 1
ATOM 706 O O . VAL A 1 90 ? -6.214 6.759 9.365 1.00 82.81 90 VAL A O 1
ATOM 709 N N . MET A 1 91 ? -7.661 6.482 11.066 1.00 87.69 91 MET A N 1
ATOM 710 C CA . MET A 1 91 ? -7.515 5.034 11.143 1.00 87.69 91 MET A CA 1
ATOM 711 C C . MET A 1 91 ? -8.884 4.377 11.130 1.00 87.69 91 MET A C 1
ATOM 713 O O . MET A 1 91 ? -9.800 4.787 11.848 1.00 87.69 91 MET A O 1
ATOM 717 N N . PHE A 1 92 ? -9.007 3.328 10.337 1.00 86.56 92 PHE A N 1
ATOM 718 C CA . PHE A 1 92 ? -10.219 2.534 10.229 1.00 86.56 92 PHE A CA 1
ATOM 719 C C . PHE A 1 92 ? -9.858 1.094 9.894 1.00 86.56 92 PHE A C 1
ATOM 721 O O . PHE A 1 92 ? -8.769 0.792 9.417 1.00 86.56 92 PHE A O 1
ATOM 728 N N . GLN A 1 93 ? -10.787 0.191 10.160 1.00 87.88 93 GLN A N 1
ATOM 729 C CA . GLN A 1 93 ? -10.678 -1.209 9.784 1.00 87.88 93 GLN A CA 1
ATOM 730 C C . GLN A 1 93 ? -11.996 -1.613 9.141 1.00 87.88 93 GLN A C 1
ATOM 732 O O . GLN A 1 93 ? -13.056 -1.419 9.733 1.00 87.88 93 GLN A O 1
ATOM 737 N N . TYR A 1 94 ? -11.971 -2.112 7.909 1.00 80.19 94 TYR A N 1
ATOM 738 C CA . TYR A 1 94 ? -13.202 -2.579 7.274 1.00 80.19 94 TYR A CA 1
ATOM 739 C C . TYR A 1 94 ? -13.733 -3.827 7.986 1.00 80.19 94 TYR A C 1
ATOM 741 O O . TYR A 1 94 ? -12.969 -4.663 8.472 1.00 80.19 94 TYR A O 1
ATOM 749 N N . HIS A 1 95 ? -15.057 -3.966 8.058 1.00 77.19 95 HIS A N 1
ATOM 750 C CA . HIS A 1 95 ? -15.669 -5.143 8.669 1.00 77.19 95 HIS A CA 1
ATOM 751 C C . HIS A 1 95 ? -15.249 -6.416 7.918 1.00 77.19 95 HIS A C 1
ATOM 753 O O . HIS A 1 95 ? -15.377 -6.496 6.699 1.00 77.19 95 HIS A O 1
ATOM 759 N N . GLY A 1 96 ? -14.746 -7.418 8.645 1.00 79.50 96 GLY A N 1
ATOM 760 C CA . GLY A 1 96 ? -14.233 -8.663 8.060 1.00 79.50 96 GLY A CA 1
ATOM 761 C C . GLY A 1 96 ? -12.858 -8.539 7.391 1.00 79.50 96 GLY A C 1
ATOM 762 O O . GLY A 1 96 ? -12.311 -9.549 6.955 1.00 79.50 96 GLY A O 1
ATOM 763 N N . HIS A 1 97 ? -12.273 -7.340 7.339 1.00 85.38 97 HIS A N 1
ATOM 764 C CA . HIS A 1 97 ? -10.925 -7.134 6.831 1.00 85.38 97 HIS A CA 1
ATOM 765 C C . HIS A 1 97 ? -9.910 -7.259 7.980 1.00 85.38 97 HIS A C 1
ATOM 767 O O . HIS A 1 97 ? -9.998 -6.521 8.966 1.00 85.38 97 HIS A O 1
ATOM 773 N N . PRO A 1 98 ? -8.903 -8.148 7.882 1.00 91.81 98 PRO A N 1
ATOM 774 C CA . P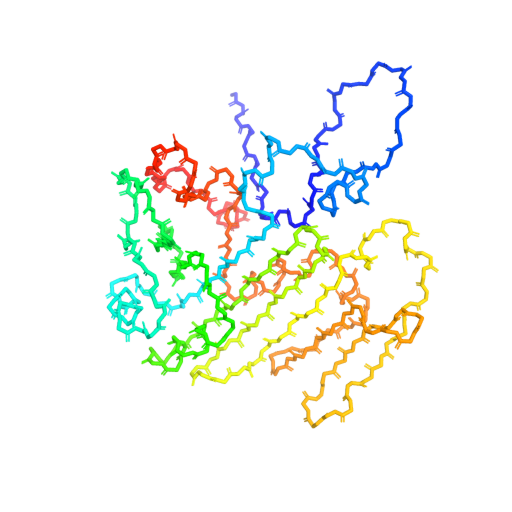RO A 1 98 ? -7.962 -8.355 8.986 1.00 91.81 98 PRO A CA 1
ATOM 775 C C . PRO A 1 98 ? -6.938 -7.220 9.158 1.00 91.81 98 PRO A C 1
ATOM 777 O O . PRO A 1 98 ? -6.156 -7.243 10.108 1.00 91.81 98 PRO A O 1
ATOM 780 N N . TRP A 1 99 ? -6.943 -6.227 8.267 1.00 95.19 99 TRP A N 1
ATOM 781 C CA . TRP A 1 99 ? -5.982 -5.135 8.259 1.00 95.19 99 TRP A CA 1
ATOM 782 C C . TRP A 1 99 ? -6.630 -3.844 8.758 1.00 95.19 99 TRP A C 1
ATOM 784 O O . TRP A 1 99 ? -7.670 -3.419 8.256 1.00 95.19 99 TRP A O 1
ATOM 794 N N . THR A 1 100 ? -5.981 -3.200 9.722 1.00 94.06 100 THR A N 1
ATOM 795 C CA . THR A 1 100 ? -6.246 -1.802 10.064 1.00 94.06 100 THR A CA 1
ATOM 796 C C . THR A 1 100 ? -5.514 -0.911 9.075 1.00 94.06 100 THR A C 1
ATOM 798 O O . THR A 1 100 ? -4.331 -1.120 8.815 1.00 94.06 100 THR A O 1
ATOM 801 N N . ILE A 1 101 ? -6.200 0.097 8.554 1.00 91.75 101 ILE A N 1
ATOM 802 C CA . ILE A 1 101 ? -5.674 1.045 7.580 1.00 91.75 101 ILE A CA 1
ATOM 803 C C . ILE A 1 101 ? -5.447 2.382 8.284 1.00 91.75 101 ILE A C 1
ATOM 805 O O . ILE A 1 101 ? -6.343 2.908 8.947 1.00 91.75 101 ILE A O 1
ATOM 809 N N . CYS A 1 102 ? -4.242 2.926 8.144 1.00 90.25 102 CYS A N 1
ATOM 810 C CA . CYS A 1 102 ? -3.844 4.244 8.622 1.00 90.25 102 CYS A CA 1
ATOM 811 C C . CYS A 1 102 ? -3.558 5.133 7.410 1.00 90.25 102 CYS A C 1
ATOM 813 O O . CYS A 1 102 ? -2.683 4.810 6.606 1.00 90.25 102 CYS A O 1
ATOM 815 N N . MET A 1 103 ? -4.275 6.246 7.279 1.00 84.50 103 MET A N 1
ATOM 816 C CA . MET A 1 103 ? -4.100 7.184 6.171 1.00 84.50 103 MET A CA 1
ATOM 817 C C . MET A 1 103 ? -3.548 8.532 6.632 1.00 84.50 103 MET A C 1
ATOM 819 O O . MET A 1 103 ? -4.007 9.067 7.643 1.00 84.50 103 MET A O 1
ATOM 823 N N . VAL A 1 104 ? -2.679 9.089 5.771 1.00 69.38 104 VAL A N 1
ATOM 824 C CA . VAL A 1 104 ? -2.036 10.424 5.774 1.00 69.38 104 VAL A CA 1
ATOM 825 C C . VAL A 1 104 ? -0.703 10.561 6.540 1.00 69.38 104 VAL A C 1
ATOM 827 O O . VAL A 1 104 ? -0.559 10.155 7.689 1.00 69.38 104 VAL A O 1
ATOM 830 N N . GLY A 1 105 ? 0.274 11.200 5.869 1.00 63.38 105 GLY A N 1
ATOM 831 C CA . GLY A 1 105 ? 1.555 11.692 6.412 1.00 63.38 105 GLY A CA 1
ATOM 832 C C . GLY A 1 105 ? 2.545 10.618 6.854 1.00 63.38 105 GLY A C 1
ATOM 833 O O . GLY A 1 105 ? 3.432 10.861 7.674 1.00 63.38 105 GLY A O 1
ATOM 834 N N . HIS A 1 106 ? 2.366 9.412 6.338 1.00 72.75 106 HIS A N 1
ATOM 835 C CA . HIS A 1 106 ? 3.110 8.245 6.752 1.00 72.75 106 HIS A CA 1
ATOM 836 C C . HIS A 1 106 ? 4.281 7.945 5.825 1.00 72.75 106 HIS A C 1
ATOM 838 O O . HIS A 1 106 ? 4.271 8.262 4.645 1.00 72.75 106 HIS A O 1
ATOM 844 N N . THR A 1 107 ? 5.294 7.288 6.377 1.00 87.19 107 THR A N 1
ATOM 845 C CA . THR A 1 107 ? 6.470 6.832 5.633 1.00 87.19 107 THR A CA 1
ATOM 846 C C . THR A 1 107 ? 6.583 5.319 5.744 1.00 87.19 107 THR A C 1
ATOM 848 O O . THR A 1 107 ? 6.113 4.724 6.722 1.00 87.19 107 THR A O 1
ATOM 851 N N . ALA A 1 108 ? 7.308 4.693 4.819 1.00 92.19 108 ALA A N 1
ATOM 852 C CA . ALA A 1 108 ? 7.693 3.288 4.939 1.00 92.19 108 ALA A CA 1
ATOM 853 C C . ALA A 1 108 ? 8.369 2.973 6.291 1.00 92.19 108 ALA A C 1
ATOM 855 O O . ALA A 1 108 ? 8.183 1.899 6.868 1.00 92.19 108 ALA A O 1
ATOM 856 N N . HIS A 1 109 ? 9.086 3.945 6.873 1.00 92.38 109 HIS A N 1
ATOM 857 C CA . HIS A 1 109 ? 9.665 3.816 8.209 1.00 92.38 109 HIS A CA 1
ATOM 858 C C . HIS A 1 109 ? 8.606 3.570 9.292 1.00 92.38 109 HIS A C 1
ATOM 860 O O . HIS A 1 109 ? 8.839 2.765 10.197 1.00 92.38 109 HIS A O 1
ATOM 866 N N . MET A 1 110 ? 7.458 4.247 9.220 1.00 91.81 110 MET A N 1
ATOM 867 C CA . MET A 1 110 ? 6.375 4.070 10.184 1.00 91.81 110 MET A CA 1
ATOM 868 C C . MET A 1 110 ? 5.724 2.693 10.052 1.00 91.81 110 MET A C 1
ATOM 870 O O . MET A 1 110 ? 5.541 2.031 11.073 1.00 91.81 110 MET A O 1
ATOM 874 N N . ALA A 1 111 ? 5.470 2.220 8.827 1.00 94.62 111 ALA A N 1
ATOM 875 C CA . ALA A 1 111 ? 4.976 0.861 8.592 1.00 94.62 111 ALA A CA 1
ATOM 876 C C . ALA A 1 111 ? 5.927 -0.166 9.221 1.00 94.62 111 ALA A C 1
ATOM 878 O O . ALA A 1 111 ? 5.534 -0.936 10.098 1.00 94.62 111 ALA A O 1
ATOM 879 N N . ARG A 1 112 ? 7.228 -0.061 8.917 1.00 96.62 112 ARG A N 1
ATOM 880 C CA . ARG A 1 112 ? 8.268 -0.899 9.525 1.00 96.62 112 ARG A CA 1
ATOM 881 C C . ARG A 1 112 ? 8.232 -0.878 11.054 1.00 96.62 112 ARG A C 1
ATOM 883 O O . ARG A 1 112 ? 8.320 -1.926 11.690 1.00 96.62 112 ARG A O 1
ATOM 890 N N . LYS A 1 113 ? 8.105 0.302 11.671 1.00 95.19 113 LYS A N 1
ATOM 891 C CA . LYS A 1 113 ? 8.030 0.434 13.135 1.00 95.19 113 LYS A CA 1
ATOM 892 C C . LYS A 1 113 ? 6.760 -0.180 13.715 1.00 95.19 113 LYS A C 1
ATOM 894 O O . LYS A 1 113 ? 6.836 -0.752 14.801 1.00 95.19 113 LYS A O 1
ATOM 899 N N . LEU A 1 114 ? 5.625 -0.084 13.023 1.00 95.19 114 LEU A N 1
ATOM 900 C CA . LEU A 1 114 ? 4.370 -0.714 13.438 1.00 95.19 114 LEU A CA 1
ATOM 901 C C . LEU A 1 114 ? 4.501 -2.233 13.391 1.00 95.19 114 LEU A C 1
ATOM 903 O O . LEU A 1 114 ? 4.272 -2.887 14.405 1.00 95.19 114 LEU A O 1
ATOM 907 N N . SER A 1 115 ? 4.988 -2.770 12.271 1.00 97.81 115 SER A N 1
ATOM 908 C CA . SER A 1 115 ? 5.307 -4.191 12.124 1.00 97.81 115 SER A CA 1
ATOM 909 C C . SER A 1 115 ? 6.257 -4.687 13.222 1.00 97.81 115 SER A C 1
ATOM 911 O O . SER A 1 115 ? 6.003 -5.724 13.833 1.00 97.81 115 SER A O 1
ATOM 913 N N . GLN A 1 116 ? 7.302 -3.918 13.546 1.00 97.56 116 GLN A N 1
ATOM 914 C CA . GLN A 1 116 ? 8.245 -4.247 14.617 1.00 97.56 116 GLN A CA 1
ATOM 915 C C . GLN A 1 116 ? 7.589 -4.235 16.006 1.00 97.56 116 GLN A C 1
ATOM 917 O O . GLN A 1 116 ? 7.789 -5.155 16.792 1.00 97.56 116 GLN A O 1
ATOM 922 N N . ARG A 1 117 ? 6.838 -3.187 16.357 1.00 96.38 117 ARG A N 1
ATOM 923 C CA . ARG A 1 117 ? 6.271 -3.042 17.710 1.00 96.38 117 ARG A CA 1
ATOM 924 C C . ARG A 1 117 ? 5.143 -4.029 17.980 1.00 96.38 117 ARG A C 1
ATOM 926 O O . ARG A 1 117 ? 5.042 -4.530 19.092 1.00 96.38 117 ARG A O 1
ATOM 933 N N . LEU A 1 118 ? 4.320 -4.293 16.971 1.00 97.25 118 LEU A N 1
ATOM 934 C CA . LEU A 1 118 ? 3.172 -5.191 17.070 1.00 97.25 118 LEU A CA 1
ATOM 935 C C . LEU A 1 118 ? 3.521 -6.645 16.734 1.00 97.25 118 LEU A C 1
ATOM 937 O O . LEU A 1 118 ? 2.653 -7.499 16.856 1.00 97.25 118 LEU A O 1
ATOM 941 N N . GLN A 1 119 ? 4.766 -6.926 16.321 1.00 97.88 119 GLN A N 1
ATOM 942 C CA . GLN A 1 119 ? 5.214 -8.263 15.903 1.00 97.88 119 GLN A CA 1
ATOM 943 C C . GLN A 1 119 ? 4.262 -8.873 14.859 1.00 97.88 119 GLN A C 1
ATOM 945 O O . GLN A 1 119 ? 3.786 -10.000 14.986 1.00 97.88 119 GLN A O 1
ATOM 950 N N . THR A 1 120 ? 3.940 -8.071 13.842 1.00 98.31 120 THR A N 1
ATOM 951 C CA . THR A 1 120 ? 2.972 -8.421 12.796 1.00 98.31 120 THR A CA 1
ATOM 952 C C . THR A 1 120 ? 3.454 -7.974 11.414 1.00 98.31 120 THR A C 1
ATOM 954 O O . THR A 1 120 ? 4.548 -7.416 11.264 1.00 98.31 120 THR A O 1
ATOM 957 N N . LYS A 1 121 ? 2.645 -8.224 10.382 1.00 98.56 121 LYS A N 1
ATOM 958 C CA . LYS A 1 121 ? 2.849 -7.681 9.041 1.00 98.56 121 LYS A CA 1
ATOM 959 C C . LYS A 1 121 ? 2.324 -6.251 8.933 1.00 98.56 121 LYS A C 1
ATOM 961 O O . LYS A 1 121 ? 1.281 -5.914 9.491 1.00 98.56 121 LYS A O 1
ATOM 966 N N . SER A 1 122 ? 3.017 -5.424 8.161 1.00 97.94 122 SER A N 1
ATOM 967 C CA . SER A 1 122 ? 2.491 -4.132 7.717 1.00 97.94 122 SER A CA 1
ATOM 968 C C . SER A 1 122 ? 2.826 -3.889 6.256 1.00 97.94 122 SER A C 1
ATOM 970 O O . SER A 1 122 ? 3.926 -4.234 5.836 1.00 97.94 122 SER A O 1
ATOM 972 N N . ILE A 1 123 ? 1.945 -3.229 5.520 1.00 97.12 123 ILE A N 1
ATOM 973 C CA . ILE A 1 123 ? 2.194 -2.780 4.151 1.00 97.12 123 ILE A CA 1
ATOM 974 C C . ILE A 1 123 ? 2.260 -1.260 4.173 1.00 97.12 123 ILE A C 1
ATOM 976 O O . ILE A 1 123 ? 1.344 -0.620 4.679 1.00 97.12 123 ILE A O 1
ATOM 980 N N . PHE A 1 124 ? 3.332 -0.687 3.643 1.00 95.38 124 PHE A N 1
ATOM 981 C CA . PHE A 1 124 ? 3.352 0.697 3.194 1.00 95.38 124 PHE A CA 1
ATOM 982 C C . PHE A 1 124 ? 2.907 0.737 1.738 1.00 95.38 124 PHE A C 1
ATOM 984 O O . PHE A 1 124 ? 3.385 -0.060 0.931 1.00 95.38 124 PHE A O 1
ATOM 991 N N . PHE A 1 125 ? 1.999 1.653 1.434 1.00 91.06 125 PHE A N 1
ATOM 992 C CA . PHE A 1 125 ? 1.473 1.881 0.103 1.00 91.06 125 PHE A CA 1
ATOM 993 C C . PHE A 1 125 ? 1.476 3.377 -0.178 1.00 91.06 125 PHE A C 1
ATOM 995 O O . PHE A 1 125 ? 0.937 4.158 0.613 1.00 91.06 125 PHE A O 1
ATOM 1002 N N . GLN A 1 126 ? 2.073 3.753 -1.301 1.00 89.56 126 GLN A N 1
ATOM 1003 C CA . GLN A 1 126 ? 2.048 5.108 -1.814 1.00 89.56 126 GLN A CA 1
ATOM 1004 C C . GLN A 1 126 ? 1.789 5.084 -3.316 1.00 89.56 126 GLN A C 1
ATOM 1006 O O . GLN A 1 126 ? 2.384 4.300 -4.048 1.00 89.56 126 GLN A O 1
ATOM 1011 N N . PHE A 1 127 ? 0.911 5.968 -3.756 1.00 84.50 127 PHE A N 1
ATOM 1012 C CA . PHE A 1 127 ? 0.694 6.295 -5.152 1.00 84.50 127 PHE A CA 1
ATOM 1013 C C . PHE A 1 127 ? 0.756 7.812 -5.286 1.00 84.50 127 PHE A C 1
ATOM 1015 O O . PHE A 1 127 ? 0.115 8.519 -4.513 1.00 84.50 127 PHE A O 1
ATOM 1022 N N . GLU A 1 128 ? 1.544 8.297 -6.230 1.00 81.31 128 GLU A N 1
ATOM 1023 C CA . GLU A 1 128 ? 1.730 9.707 -6.535 1.00 81.31 128 GLU A CA 1
ATOM 1024 C C . GLU A 1 128 ? 1.228 9.953 -7.955 1.00 81.31 128 GLU A C 1
ATOM 1026 O O . GLU A 1 128 ? 1.914 9.628 -8.923 1.00 81.31 128 GLU A O 1
ATOM 1031 N N . ASP A 1 129 ? 0.039 10.536 -8.099 1.00 73.19 129 ASP A N 1
ATOM 1032 C CA . ASP A 1 129 ? -0.516 10.824 -9.423 1.00 73.19 129 ASP A CA 1
ATOM 1033 C C . ASP A 1 129 ? 0.353 11.864 -10.146 1.00 73.19 129 ASP A C 1
ATOM 1035 O O . ASP A 1 129 ? 0.546 11.775 -11.347 1.00 73.19 129 ASP A O 1
ATOM 1039 N N . THR A 1 130 ? 0.955 12.843 -9.460 1.00 70.31 130 THR A N 1
ATOM 1040 C CA . THR A 1 130 ? 1.824 13.836 -10.129 1.00 70.31 130 THR A CA 1
ATOM 1041 C C . THR A 1 130 ? 3.093 13.253 -10.717 1.00 70.31 130 THR A C 1
ATOM 1043 O O . THR A 1 130 ? 3.499 13.658 -11.806 1.00 70.31 130 THR A O 1
ATOM 1046 N N . GLY A 1 131 ? 3.743 12.364 -9.974 1.00 71.12 131 GLY A N 1
ATOM 1047 C CA . GLY A 1 131 ? 4.984 11.726 -10.392 1.00 71.12 131 GLY A CA 1
ATOM 1048 C C . GLY A 1 131 ? 4.760 10.485 -11.247 1.00 71.12 131 GLY A C 1
ATOM 1049 O O . GLY A 1 131 ? 5.717 10.002 -11.839 1.00 71.12 131 GLY A O 1
ATOM 1050 N N . GLY A 1 132 ? 3.528 9.962 -11.288 1.00 75.12 132 GLY A N 1
ATOM 1051 C CA . GLY A 1 132 ? 3.266 8.598 -11.742 1.00 75.12 132 GLY A CA 1
ATOM 1052 C C . GLY A 1 132 ? 3.946 7.569 -10.850 1.00 75.12 132 GLY A C 1
ATOM 1053 O O . GLY A 1 132 ? 4.240 6.469 -11.285 1.00 75.12 132 GLY A O 1
ATOM 1054 N N . TRP A 1 133 ? 4.293 7.914 -9.615 1.00 82.56 133 TRP A N 1
ATOM 1055 C CA . TRP A 1 133 ? 5.144 7.055 -8.810 1.00 82.56 133 TRP A CA 1
ATOM 1056 C C . TRP A 1 133 ? 4.323 6.117 -7.944 1.00 82.56 133 TRP A C 1
ATOM 1058 O O . TRP A 1 133 ? 3.315 6.494 -7.346 1.00 82.56 133 TRP A O 1
ATOM 1068 N N . PHE A 1 134 ? 4.785 4.883 -7.841 1.00 86.12 134 PHE A N 1
ATOM 1069 C CA . PHE A 1 134 ? 4.128 3.835 -7.102 1.00 86.12 134 PHE A CA 1
ATOM 1070 C C . PHE A 1 134 ? 5.109 3.108 -6.182 1.00 86.12 134 PHE A C 1
ATOM 1072 O O . PHE A 1 134 ? 6.104 2.558 -6.646 1.00 86.12 134 PHE A O 1
ATOM 1079 N N . ASP A 1 135 ? 4.785 3.025 -4.889 1.00 92.00 135 ASP A N 1
ATOM 1080 C CA . ASP A 1 135 ? 5.561 2.280 -3.900 1.00 92.00 135 ASP A CA 1
ATOM 1081 C C . ASP A 1 135 ? 4.697 1.308 -3.090 1.00 92.00 135 ASP A C 1
ATOM 1083 O O . ASP A 1 135 ? 3.653 1.640 -2.523 1.00 92.00 135 ASP A O 1
ATOM 1087 N N . TYR A 1 136 ? 5.220 0.097 -2.942 1.00 94.56 136 TYR A N 1
ATOM 1088 C CA . TYR A 1 136 ? 4.727 -0.942 -2.052 1.00 94.56 136 TYR A CA 1
ATOM 1089 C C . TYR A 1 136 ? 5.890 -1.508 -1.251 1.00 94.56 136 TYR A C 1
ATOM 1091 O O . TYR A 1 136 ? 6.901 -1.924 -1.813 1.00 94.56 136 TYR A O 1
ATOM 1099 N N . GLN A 1 137 ? 5.741 -1.582 0.069 1.00 97.12 137 GLN A N 1
ATOM 1100 C CA . GLN A 1 137 ? 6.712 -2.263 0.925 1.00 97.12 137 GLN A CA 1
ATOM 1101 C C . GLN A 1 137 ? 5.990 -3.086 1.985 1.00 97.12 137 GLN A C 1
ATOM 1103 O O . GLN A 1 137 ? 5.281 -2.548 2.837 1.00 97.12 137 GLN A O 1
ATOM 1108 N N . LEU A 1 138 ? 6.191 -4.398 1.956 1.00 97.81 138 LEU A N 1
ATOM 1109 C CA . LEU A 1 138 ? 5.702 -5.330 2.957 1.00 97.81 138 LEU A CA 1
ATOM 1110 C C . LEU A 1 138 ? 6.787 -5.582 3.999 1.00 97.81 138 LEU A C 1
ATOM 1112 O O . LEU A 1 138 ? 7.881 -6.065 3.696 1.00 97.81 138 LEU A O 1
ATOM 1116 N N . PHE A 1 139 ? 6.432 -5.332 5.251 1.00 98.25 139 PHE A N 1
ATOM 1117 C CA . PHE A 1 139 ? 7.257 -5.620 6.409 1.00 98.25 139 PHE A CA 1
ATOM 1118 C C . PHE A 1 139 ? 6.667 -6.761 7.228 1.00 98.25 139 PHE A C 1
ATOM 1120 O O . PHE A 1 139 ? 5.448 -6.877 7.355 1.00 98.25 139 PHE A O 1
ATOM 1127 N N . GLN A 1 140 ? 7.534 -7.555 7.847 1.00 98.44 140 GLN A N 1
ATOM 1128 C CA . GLN A 1 140 ? 7.179 -8.532 8.868 1.00 98.44 140 GLN A CA 1
ATOM 1129 C C . GLN A 1 140 ? 8.158 -8.419 10.033 1.00 98.44 140 GLN A C 1
ATOM 1131 O O . GLN A 1 140 ? 9.369 -8.494 9.849 1.00 98.44 140 GLN A O 1
ATOM 1136 N N . ASN A 1 141 ? 7.630 -8.220 11.242 1.00 98.00 141 ASN A N 1
ATOM 1137 C CA . ASN A 1 141 ? 8.406 -8.005 12.466 1.00 98.00 141 ASN A CA 1
ATOM 1138 C C . ASN A 1 141 ? 9.498 -6.920 12.345 1.00 98.00 141 ASN A C 1
ATOM 1140 O O . ASN A 1 141 ? 10.524 -6.977 13.019 1.00 98.00 141 ASN A O 1
ATOM 1144 N N . GLY A 1 142 ? 9.271 -5.903 11.508 1.00 97.12 142 GLY A N 1
ATOM 1145 C CA . GLY A 1 142 ? 10.220 -4.815 11.261 1.00 97.12 142 GLY A CA 1
ATOM 1146 C C . GLY A 1 142 ? 11.256 -5.071 10.164 1.00 97.12 142 GLY A C 1
ATOM 1147 O O . GLY A 1 142 ? 12.065 -4.181 9.899 1.00 97.12 142 GLY A O 1
ATOM 1148 N N . GLU A 1 143 ? 11.228 -6.227 9.504 1.00 97.12 143 GLU A N 1
ATOM 1149 C CA . GLU A 1 143 ? 12.057 -6.515 8.330 1.00 97.12 143 GLU A CA 1
ATOM 1150 C C . GLU A 1 143 ? 11.262 -6.329 7.043 1.00 97.12 143 GLU A C 1
ATOM 1152 O O . GLU A 1 143 ? 10.121 -6.775 6.967 1.00 97.12 143 GLU A O 1
ATOM 1157 N N . ALA A 1 144 ? 11.859 -5.705 6.025 1.00 96.06 144 ALA A N 1
ATOM 1158 C CA . ALA A 1 144 ? 11.268 -5.664 4.691 1.00 96.06 144 ALA A CA 1
ATOM 1159 C C . ALA A 1 144 ? 11.422 -7.034 4.018 1.00 96.06 144 ALA A C 1
ATOM 1161 O O . ALA A 1 144 ? 12.529 -7.576 3.943 1.00 96.06 144 ALA A O 1
ATOM 1162 N N . ILE A 1 145 ? 10.309 -7.604 3.563 1.00 96.62 145 ILE A N 1
ATOM 1163 C CA . ILE A 1 145 ? 10.263 -8.941 2.954 1.00 96.62 145 ILE A CA 1
ATOM 1164 C C . ILE A 1 145 ? 9.804 -8.918 1.493 1.00 96.62 145 ILE A C 1
ATOM 1166 O O . ILE A 1 145 ? 10.051 -9.889 0.780 1.00 96.62 145 ILE A O 1
ATOM 1170 N N . GLU A 1 146 ? 9.171 -7.831 1.046 1.00 96.12 146 GLU A N 1
ATOM 1171 C CA . GLU A 1 146 ? 8.784 -7.594 -0.348 1.00 96.12 146 GLU A CA 1
ATOM 1172 C C . GLU A 1 146 ? 8.691 -6.082 -0.601 1.00 96.12 146 GLU A C 1
ATOM 1174 O O . GLU A 1 146 ? 8.160 -5.351 0.231 1.00 96.12 146 GLU A O 1
ATOM 1179 N N . GLU A 1 147 ? 9.234 -5.610 -1.718 1.00 95.56 147 GLU A N 1
ATOM 1180 C CA . GLU A 1 147 ? 9.284 -4.205 -2.118 1.00 95.56 147 GLU A CA 1
ATOM 1181 C C . GLU A 1 147 ? 9.025 -4.110 -3.625 1.00 95.56 147 GLU A C 1
ATOM 1183 O O . GLU A 1 147 ? 9.601 -4.866 -4.409 1.00 95.56 147 GLU A O 1
ATOM 1188 N N . LEU A 1 148 ? 8.164 -3.178 -4.018 1.00 93.94 148 LEU A N 1
ATOM 1189 C CA . LEU A 1 148 ? 7.940 -2.763 -5.395 1.00 93.94 148 LEU A CA 1
ATOM 1190 C C . LEU A 1 148 ? 8.010 -1.243 -5.420 1.00 93.94 148 LEU A C 1
ATOM 1192 O O . LEU A 1 148 ? 7.398 -0.580 -4.588 1.00 93.94 148 LEU A O 1
ATOM 1196 N N . SER A 1 149 ? 8.749 -0.722 -6.381 1.00 92.12 149 SER A N 1
ATOM 1197 C CA . SER A 1 149 ? 8.881 0.699 -6.633 1.00 92.12 149 SER A CA 1
ATOM 1198 C C . SER A 1 149 ? 8.831 0.890 -8.137 1.00 92.12 149 SER A C 1
ATOM 1200 O O . SER A 1 149 ? 9.573 0.219 -8.856 1.00 92.12 149 SER A O 1
ATOM 1202 N N . CYS A 1 150 ? 7.885 1.671 -8.633 1.00 87.62 150 CYS A N 1
ATOM 1203 C CA . CYS A 1 150 ? 7.559 1.708 -10.047 1.00 87.62 150 CYS A CA 1
ATOM 1204 C C . CYS A 1 150 ? 7.135 3.101 -10.475 1.00 87.62 150 CYS A C 1
ATOM 1206 O O . CYS A 1 150 ? 6.346 3.755 -9.807 1.00 87.62 150 CYS A O 1
ATOM 1208 N N . ASP A 1 151 ? 7.610 3.495 -11.639 1.00 83.12 151 ASP A N 1
ATOM 1209 C CA . ASP A 1 151 ? 7.146 4.648 -12.373 1.00 83.12 151 ASP A CA 1
ATOM 1210 C C . ASP A 1 151 ? 6.043 4.209 -13.350 1.00 83.12 151 ASP A C 1
ATOM 1212 O O . ASP A 1 151 ? 6.212 3.258 -14.116 1.00 83.12 151 ASP A O 1
ATOM 1216 N N . GLU A 1 152 ? 4.896 4.873 -13.313 1.00 69.94 152 GLU A N 1
ATOM 1217 C CA . GLU A 1 152 ? 3.707 4.611 -14.118 1.00 69.94 152 GLU A CA 1
ATOM 1218 C C . GLU A 1 152 ? 3.983 4.813 -15.612 1.00 69.94 152 GLU A C 1
ATOM 1220 O O . GLU A 1 152 ? 3.274 4.229 -16.434 1.00 69.94 152 GLU A O 1
ATOM 1225 N N . TYR A 1 153 ? 5.059 5.523 -15.996 1.00 66.25 153 TYR A N 1
ATOM 1226 C CA . TYR A 1 153 ? 5.476 5.619 -17.402 1.00 66.25 153 TYR A CA 1
ATOM 1227 C C . TYR A 1 153 ? 5.661 4.250 -18.074 1.00 66.25 153 TYR A C 1
ATOM 1229 O O . TYR A 1 153 ? 5.523 4.165 -19.294 1.00 66.25 153 TYR A O 1
ATOM 1237 N N . ILE A 1 154 ? 5.918 3.166 -17.326 1.00 60.81 154 ILE A N 1
ATOM 1238 C CA . ILE A 1 154 ? 6.012 1.821 -17.920 1.00 60.81 154 ILE A CA 1
ATOM 1239 C C . ILE A 1 154 ? 4.663 1.234 -18.349 1.00 60.81 154 ILE A C 1
ATOM 1241 O O . ILE A 1 154 ? 4.639 0.293 -19.143 1.00 60.81 154 ILE A O 1
ATOM 1245 N N . TYR A 1 155 ? 3.557 1.751 -17.813 1.00 59.16 155 TYR A N 1
ATOM 1246 C CA . TYR A 1 155 ? 2.203 1.266 -18.085 1.00 59.16 155 TYR A CA 1
ATOM 1247 C C . TYR A 1 155 ? 1.462 2.127 -19.117 1.00 59.16 155 TYR A C 1
ATOM 1249 O O . TYR A 1 155 ? 0.376 1.745 -19.548 1.00 59.16 155 TYR A O 1
ATOM 1257 N N . ASP A 1 156 ? 2.037 3.262 -19.525 1.00 65.50 156 ASP A N 1
ATOM 1258 C CA . ASP A 1 156 ? 1.467 4.147 -20.541 1.00 65.50 156 ASP A CA 1
ATOM 1259 C C . ASP A 1 156 ? 1.558 3.512 -21.941 1.00 65.50 156 ASP A C 1
ATOM 1261 O O . ASP A 1 156 ? 2.613 3.056 -22.390 1.00 65.50 156 ASP A O 1
ATOM 1265 N N . ASP A 1 157 ? 0.442 3.520 -22.668 1.00 56.41 157 ASP A N 1
ATOM 1266 C CA . ASP A 1 157 ? 0.309 2.971 -24.016 1.00 56.41 157 ASP A CA 1
ATOM 1267 C C . ASP A 1 157 ? 1.304 3.584 -25.013 1.00 56.41 157 ASP A C 1
ATOM 1269 O O . ASP A 1 157 ? 1.773 2.898 -25.925 1.00 56.41 157 ASP A O 1
ATOM 1273 N N . GLN A 1 158 ? 1.702 4.841 -24.792 1.00 56.16 158 GLN A N 1
ATOM 1274 C CA . GLN A 1 158 ? 2.702 5.552 -25.602 1.00 56.16 158 GLN A CA 1
ATOM 1275 C C . GLN A 1 158 ? 4.117 4.969 -25.457 1.00 56.16 158 GLN A C 1
ATOM 1277 O O . GLN A 1 158 ? 4.977 5.166 -26.318 1.00 56.16 158 GLN A O 1
ATOM 1282 N N . HIS A 1 159 ? 4.341 4.197 -24.397 1.00 60.84 159 HIS A N 1
ATOM 1283 C CA . HIS A 1 159 ? 5.618 3.616 -24.013 1.00 60.84 159 HIS A CA 1
ATOM 1284 C C . HIS A 1 159 ? 5.670 2.093 -24.226 1.00 60.84 159 HIS A C 1
ATOM 1286 O O . HIS A 1 159 ? 6.720 1.483 -24.029 1.00 60.84 159 HIS A O 1
ATOM 1292 N N . LYS A 1 160 ? 4.601 1.474 -24.760 1.00 58.47 160 LYS A N 1
ATOM 1293 C CA . LYS A 1 160 ? 4.543 0.037 -25.122 1.00 58.47 160 LYS A CA 1
ATOM 1294 C C . LYS A 1 160 ? 5.611 -0.413 -26.126 1.00 58.47 160 LYS A C 1
ATOM 1296 O O . LYS A 1 160 ? 5.850 -1.610 -26.279 1.00 58.47 160 LYS A O 1
ATOM 1301 N N . HIS A 1 161 ? 6.231 0.528 -26.835 1.00 57.28 161 HIS A N 1
ATOM 1302 C CA . HIS A 1 161 ? 7.312 0.264 -27.788 1.00 57.28 161 HIS A CA 1
ATOM 1303 C C . HIS A 1 161 ? 8.712 0.377 -27.178 1.00 57.28 161 HIS A C 1
ATOM 1305 O O . HIS A 1 161 ? 9.697 0.105 -27.867 1.00 57.28 161 HIS A O 1
ATOM 1311 N N . LEU A 1 162 ? 8.819 0.787 -25.914 1.00 63.81 162 LEU A N 1
ATOM 1312 C CA . LEU A 1 162 ? 10.100 0.909 -25.245 1.00 63.81 162 LEU A CA 1
ATOM 1313 C C . LEU A 1 162 ? 10.661 -0.464 -24.885 1.00 63.81 162 LEU A C 1
ATOM 1315 O O . LEU A 1 162 ? 9.966 -1.357 -24.400 1.00 63.81 162 LEU A O 1
ATOM 1319 N N . VAL A 1 163 ? 11.959 -0.623 -25.127 1.00 70.88 163 VAL A N 1
ATOM 1320 C CA . VAL A 1 163 ? 12.679 -1.845 -24.783 1.00 70.88 163 VAL A CA 1
ATOM 1321 C C . VAL A 1 163 ? 13.055 -1.769 -23.311 1.00 70.88 163 VAL A C 1
ATOM 1323 O O . VAL A 1 163 ? 14.061 -1.168 -22.946 1.00 70.88 163 VAL A O 1
ATOM 1326 N N . LEU A 1 164 ? 12.233 -2.384 -22.466 1.00 75.88 164 LEU A N 1
ATOM 1327 C CA . LEU A 1 164 ? 12.533 -2.556 -21.050 1.00 75.88 164 LEU A CA 1
ATOM 1328 C C . LEU A 1 164 ? 13.646 -3.595 -20.907 1.00 75.88 164 LEU A C 1
ATOM 1330 O O . LEU A 1 164 ? 13.491 -4.751 -21.309 1.00 75.88 164 LEU A O 1
ATOM 1334 N N . ILE A 1 165 ? 14.780 -3.180 -20.345 1.00 76.19 165 ILE A N 1
ATOM 1335 C CA . ILE A 1 165 ? 15.919 -4.073 -20.126 1.00 76.19 165 ILE A CA 1
ATOM 1336 C C . ILE A 1 165 ? 15.823 -4.617 -18.699 1.00 76.19 165 ILE A C 1
ATOM 1338 O O . ILE A 1 165 ? 15.944 -3.832 -17.753 1.00 76.19 165 ILE A O 1
ATOM 1342 N N . PRO A 1 166 ? 15.593 -5.930 -18.515 1.00 81.62 166 PRO A N 1
ATOM 1343 C CA . PRO A 1 166 ? 15.652 -6.531 -17.198 1.00 81.62 166 PRO A CA 1
ATOM 1344 C C . PRO A 1 166 ? 17.103 -6.579 -16.732 1.00 81.62 166 PRO A C 1
ATOM 1346 O O . PRO A 1 166 ? 17.961 -7.161 -17.398 1.00 81.62 166 PRO A O 1
ATOM 1349 N N . GLU A 1 167 ? 17.370 -6.001 -15.568 1.00 83.44 167 GLU A N 1
ATOM 1350 C CA . GLU A 1 167 ? 18.694 -6.040 -14.958 1.00 83.44 167 GLU A CA 1
ATOM 1351 C C . GLU A 1 167 ? 18.609 -6.546 -13.514 1.00 83.44 167 GLU A C 1
ATOM 1353 O O . GLU A 1 167 ? 17.722 -6.120 -12.762 1.00 83.44 167 GLU A O 1
ATOM 1358 N N . PRO A 1 168 ? 19.517 -7.453 -13.102 1.00 80.62 168 PRO A N 1
ATOM 1359 C CA . PRO A 1 168 ? 19.631 -7.829 -11.706 1.00 80.62 168 PRO A CA 1
ATOM 1360 C C . PRO A 1 168 ? 20.093 -6.616 -10.902 1.00 80.62 168 PRO A C 1
ATOM 1362 O O . PRO A 1 168 ? 20.980 -5.863 -11.315 1.00 80.62 168 PRO A O 1
ATOM 1365 N N . TYR A 1 169 ? 19.501 -6.440 -9.731 1.00 74.25 169 TYR A N 1
ATOM 1366 C CA . TYR A 1 169 ? 19.983 -5.461 -8.783 1.00 74.25 169 TYR A CA 1
ATOM 1367 C C . TYR A 1 169 ? 21.237 -6.035 -8.125 1.00 74.25 169 TYR A C 1
ATOM 1369 O O . TYR A 1 169 ? 21.232 -7.154 -7.619 1.00 74.25 169 TYR A O 1
ATOM 1377 N N . ASN A 1 170 ? 22.344 -5.301 -8.203 1.00 64.88 170 ASN A N 1
ATOM 1378 C CA . ASN A 1 170 ? 23.664 -5.800 -7.820 1.00 64.88 170 ASN A CA 1
ATOM 1379 C C . ASN A 1 170 ? 23.888 -5.713 -6.298 1.00 64.88 170 ASN A C 1
ATOM 1381 O O . ASN A 1 170 ? 24.940 -5.267 -5.839 1.00 64.88 170 ASN A O 1
ATOM 1385 N N . ASP A 1 171 ? 22.871 -6.073 -5.520 1.00 65.06 171 ASP A N 1
ATOM 1386 C CA . ASP A 1 171 ? 22.968 -6.256 -4.082 1.00 65.06 171 ASP A CA 1
ATOM 1387 C C . ASP A 1 171 ? 22.681 -7.719 -3.717 1.00 65.06 171 ASP A C 1
ATOM 1389 O O . ASP A 1 171 ? 22.105 -8.490 -4.488 1.00 65.06 171 ASP A O 1
ATOM 1393 N N . ASP A 1 172 ? 23.079 -8.119 -2.513 1.00 65.19 172 ASP A N 1
ATOM 1394 C CA . ASP A 1 172 ? 22.882 -9.487 -2.013 1.00 65.19 172 ASP A CA 1
ATOM 1395 C C . ASP A 1 172 ? 21.396 -9.853 -1.818 1.00 65.19 172 ASP A C 1
ATOM 1397 O O . ASP A 1 172 ? 21.067 -10.926 -1.309 1.00 65.19 172 ASP A O 1
ATOM 1401 N N . SER A 1 173 ? 20.475 -8.954 -2.169 1.00 61.56 173 SER A N 1
ATOM 1402 C CA . SER A 1 173 ? 19.054 -9.082 -1.884 1.00 61.56 173 SER A CA 1
ATOM 1403 C C . SER A 1 173 ? 18.251 -9.698 -3.034 1.00 61.56 173 SER A C 1
ATOM 1405 O O . SER A 1 173 ? 17.063 -9.974 -2.858 1.00 61.56 173 SER A O 1
ATOM 1407 N N . GLY A 1 174 ? 18.897 -9.968 -4.177 1.00 72.62 174 GLY A N 1
ATOM 1408 C CA . GLY A 1 174 ? 18.309 -10.718 -5.292 1.00 72.62 174 GLY A CA 1
ATOM 1409 C C . GLY A 1 174 ? 17.170 -9.987 -6.004 1.00 72.62 174 GLY A C 1
ATOM 1410 O O . GLY A 1 174 ? 16.327 -10.629 -6.630 1.00 72.62 174 GLY A O 1
ATOM 1411 N N . GLY A 1 175 ? 17.117 -8.658 -5.878 1.00 81.56 175 GLY A N 1
ATOM 1412 C CA . GLY A 1 175 ? 16.157 -7.831 -6.599 1.00 81.56 175 GLY A CA 1
ATOM 1413 C C . GLY A 1 175 ? 16.431 -7.812 -8.102 1.00 81.56 175 GLY A C 1
ATOM 1414 O O . GLY A 1 175 ? 17.529 -8.121 -8.568 1.00 81.56 175 GLY A O 1
ATOM 1415 N N . PHE A 1 176 ? 15.432 -7.410 -8.875 1.00 86.94 176 PHE A N 1
ATOM 1416 C CA . PHE A 1 176 ? 15.603 -7.084 -10.285 1.00 86.94 176 PHE A CA 1
ATOM 1417 C C . PHE A 1 176 ? 14.754 -5.863 -10.627 1.00 86.94 176 PHE A C 1
ATOM 1419 O O . PHE A 1 176 ? 13.822 -5.512 -9.901 1.00 86.94 176 PHE A O 1
ATOM 1426 N N . GLY A 1 177 ? 15.073 -5.203 -11.728 1.00 88.50 177 GLY A N 1
ATOM 1427 C CA . GLY A 1 177 ? 14.289 -4.067 -12.182 1.00 88.50 177 GLY A CA 1
ATOM 1428 C C . GLY A 1 177 ? 14.256 -3.944 -13.691 1.00 88.50 177 GLY A C 1
ATOM 1429 O O . GLY A 1 177 ? 14.870 -4.730 -14.415 1.00 88.50 177 GLY A O 1
ATOM 1430 N N . LEU A 1 178 ? 13.539 -2.927 -14.142 1.00 87.62 178 LEU A N 1
ATOM 1431 C CA . LEU A 1 178 ? 13.428 -2.534 -15.534 1.00 87.62 178 LEU A CA 1
ATOM 1432 C C . LEU A 1 178 ? 14.087 -1.175 -15.704 1.00 87.62 178 LEU A C 1
ATOM 1434 O O . LEU A 1 178 ? 13.863 -0.265 -14.897 1.00 87.62 178 LEU A O 1
ATOM 1438 N N . LYS A 1 179 ? 14.879 -1.045 -16.767 1.00 86.56 179 LYS A N 1
ATOM 1439 C CA . LYS A 1 179 ? 15.436 0.239 -17.179 1.00 86.56 179 LYS A CA 1
ATOM 1440 C C . LYS A 1 179 ? 14.832 0.751 -18.476 1.00 86.56 179 LYS A C 1
ATOM 1442 O O . LYS A 1 179 ? 14.580 -0.032 -19.392 1.00 86.56 179 LYS A O 1
ATOM 1447 N N . LEU A 1 180 ? 14.708 2.072 -18.545 1.00 82.88 180 LEU A N 1
ATOM 1448 C CA . LEU A 1 180 ? 14.421 2.864 -19.733 1.00 82.88 180 LEU A CA 1
ATOM 1449 C C . LEU A 1 180 ? 15.535 3.901 -19.902 1.00 82.88 180 LEU A C 1
ATOM 1451 O O . LEU A 1 180 ? 15.825 4.645 -18.970 1.00 82.88 180 LEU A O 1
ATOM 1455 N N . ASP A 1 181 ? 16.207 3.912 -21.055 1.00 83.88 181 ASP A N 1
ATOM 1456 C CA . ASP A 1 181 ? 17.311 4.839 -21.358 1.00 83.88 181 ASP A CA 1
ATOM 1457 C C . ASP A 1 181 ? 18.395 4.905 -20.259 1.00 83.88 181 ASP A C 1
ATOM 1459 O O . ASP A 1 181 ? 18.991 5.942 -19.970 1.00 83.88 181 ASP A O 1
ATOM 1463 N N . GLY A 1 182 ? 18.662 3.757 -19.627 1.00 83.12 182 GLY A N 1
ATOM 1464 C CA . GLY A 1 182 ? 19.647 3.611 -18.551 1.00 83.12 182 GLY A CA 1
ATOM 1465 C C . GLY A 1 182 ? 19.156 4.015 -17.154 1.00 83.12 182 GLY A C 1
ATOM 1466 O O . GLY A 1 182 ? 19.903 3.833 -16.190 1.00 83.12 182 GLY A O 1
ATOM 1467 N N . GLN A 1 183 ? 17.921 4.502 -17.018 1.00 84.19 183 GLN A N 1
ATOM 1468 C CA . GLN A 1 183 ? 17.290 4.859 -15.745 1.00 84.19 183 GLN A CA 1
ATOM 1469 C C . GLN A 1 183 ? 16.350 3.753 -15.266 1.00 84.19 183 GLN A C 1
ATOM 1471 O O . GLN A 1 183 ? 15.667 3.133 -16.074 1.00 84.19 183 GLN A O 1
ATOM 1476 N N . TRP A 1 184 ? 16.316 3.488 -13.958 1.00 86.06 184 TRP A N 1
ATOM 1477 C CA . TRP A 1 184 ? 15.374 2.528 -13.378 1.00 86.06 184 TRP A CA 1
ATOM 1478 C C . TRP A 1 184 ? 13.966 3.111 -13.380 1.00 86.06 184 TRP A C 1
ATOM 1480 O O . TRP A 1 184 ? 13.753 4.191 -12.841 1.00 86.06 184 TRP A O 1
ATOM 1490 N N . VAL A 1 185 ? 13.027 2.368 -13.955 1.00 87.62 185 VAL A N 1
ATOM 1491 C CA . VAL A 1 185 ? 11.602 2.726 -14.008 1.00 87.62 185 VAL A CA 1
ATOM 1492 C C . VAL A 1 185 ? 10.736 1.745 -13.229 1.00 87.62 185 VAL A C 1
ATOM 1494 O O . VAL A 1 185 ? 9.611 2.055 -12.879 1.00 87.62 185 VAL A O 1
ATOM 1497 N N . ALA A 1 186 ? 11.260 0.563 -12.907 1.00 90.62 186 ALA A N 1
ATOM 1498 C CA . ALA A 1 186 ? 10.640 -0.329 -11.940 1.00 90.62 186 ALA A CA 1
ATOM 1499 C C . ALA A 1 186 ? 11.688 -1.170 -11.235 1.00 90.62 186 ALA A C 1
ATOM 1501 O O . ALA A 1 186 ? 12.696 -1.560 -11.825 1.00 90.62 186 ALA A O 1
ATOM 1502 N N . MET A 1 187 ? 11.429 -1.481 -9.976 1.00 92.50 187 MET A N 1
ATOM 1503 C CA . MET A 1 187 ? 12.275 -2.295 -9.125 1.00 92.50 187 MET A CA 1
ATOM 1504 C C . MET A 1 187 ? 11.391 -3.196 -8.281 1.00 92.50 187 MET A C 1
ATOM 1506 O O . MET A 1 187 ? 10.451 -2.733 -7.638 1.00 92.50 187 MET A O 1
ATOM 1510 N N . PHE A 1 188 ? 11.717 -4.482 -8.259 1.00 93.69 188 PHE A N 1
ATOM 1511 C CA . PHE A 1 188 ? 11.051 -5.453 -7.415 1.00 93.69 188 PHE A CA 1
ATOM 1512 C C . PHE A 1 188 ? 12.064 -6.297 -6.659 1.00 93.69 188 PHE A C 1
ATOM 1514 O O . PHE A 1 188 ? 13.052 -6.793 -7.207 1.00 93.69 188 PHE A O 1
ATOM 1521 N N . ARG A 1 189 ? 11.773 -6.511 -5.382 1.00 93.56 189 ARG A N 1
ATOM 1522 C CA . ARG A 1 189 ? 12.529 -7.394 -4.509 1.00 93.56 189 ARG A CA 1
ATOM 1523 C C . ARG A 1 189 ? 11.574 -8.164 -3.626 1.00 93.56 189 ARG A C 1
ATOM 1525 O O . ARG A 1 189 ? 10.695 -7.576 -3.012 1.00 93.56 189 ARG A O 1
ATOM 1532 N N . SER A 1 190 ? 11.785 -9.468 -3.484 1.00 93.62 190 SER A N 1
ATOM 1533 C CA . SER A 1 190 ? 10.958 -10.275 -2.593 1.00 93.62 190 SER A CA 1
ATOM 1534 C C . SER A 1 190 ? 11.685 -11.505 -2.076 1.00 93.62 190 SER A C 1
ATOM 1536 O O . SER A 1 190 ? 12.410 -12.174 -2.805 1.00 93.62 190 SER A O 1
ATOM 1538 N N . ARG A 1 191 ? 11.442 -11.824 -0.802 1.00 93.50 191 ARG A N 1
ATOM 1539 C CA . ARG A 1 191 ? 11.770 -13.120 -0.186 1.00 93.50 191 ARG A CA 1
ATOM 1540 C C . ARG A 1 191 ? 10.609 -14.115 -0.281 1.00 93.50 191 ARG A C 1
ATOM 1542 O O . ARG A 1 191 ? 10.763 -15.266 0.115 1.00 93.50 191 ARG A O 1
ATOM 1549 N N . LEU A 1 192 ? 9.436 -13.664 -0.730 1.00 93.44 192 LEU A N 1
ATOM 1550 C CA . LEU A 1 192 ? 8.205 -14.454 -0.769 1.00 93.44 192 LEU A CA 1
ATOM 1551 C C . LEU A 1 192 ? 7.978 -15.117 -2.122 1.00 93.44 192 LEU A C 1
ATOM 1553 O O . LEU A 1 192 ? 7.395 -16.198 -2.184 1.00 93.44 192 LEU A O 1
ATOM 1557 N N . ARG A 1 193 ? 8.393 -14.456 -3.203 1.00 92.94 193 ARG A N 1
ATOM 1558 C CA . ARG A 1 193 ? 8.143 -14.915 -4.567 1.00 92.94 193 ARG A CA 1
ATOM 1559 C C . ARG A 1 193 ? 9.175 -14.365 -5.537 1.00 92.94 193 ARG A C 1
ATOM 1561 O O . ARG A 1 193 ? 9.824 -13.360 -5.272 1.00 92.94 193 ARG A O 1
ATOM 1568 N N . THR A 1 194 ? 9.258 -14.995 -6.695 1.00 90.75 194 THR A N 1
ATOM 1569 C CA . THR A 1 194 ? 9.892 -14.419 -7.877 1.00 90.75 194 THR A CA 1
ATOM 1570 C C . THR A 1 194 ? 8.799 -13.953 -8.830 1.00 90.75 194 THR A C 1
ATOM 1572 O O . THR A 1 194 ? 7.726 -14.552 -8.881 1.00 90.75 194 THR A O 1
ATOM 1575 N N . ILE A 1 195 ? 9.062 -12.883 -9.572 1.00 90.12 195 ILE A N 1
ATOM 1576 C CA . ILE A 1 195 ? 8.225 -12.454 -10.694 1.00 90.12 195 ILE A CA 1
ATOM 1577 C C . ILE A 1 195 ? 9.139 -12.226 -11.901 1.00 90.12 195 ILE A C 1
ATOM 1579 O O . ILE A 1 195 ? 10.333 -11.967 -11.751 1.00 90.12 195 ILE A O 1
ATOM 1583 N N . SER A 1 196 ? 8.601 -12.373 -13.100 1.00 89.12 196 SER A N 1
ATOM 1584 C CA . SER A 1 196 ? 9.298 -12.101 -14.355 1.00 89.12 196 SER A CA 1
ATOM 1585 C C . SER A 1 196 ? 9.273 -10.611 -14.711 1.00 89.12 196 SER A C 1
ATOM 1587 O O . SER A 1 196 ? 8.457 -9.846 -14.203 1.00 89.12 196 SER A O 1
ATOM 1589 N N . ALA A 1 197 ? 10.123 -10.198 -15.654 1.00 86.75 197 ALA A N 1
ATOM 1590 C CA . ALA A 1 197 ? 10.096 -8.845 -16.219 1.00 86.75 197 ALA A CA 1
ATOM 1591 C C . ALA A 1 197 ? 8.737 -8.493 -16.847 1.00 86.75 197 ALA A C 1
ATOM 1593 O O . ALA A 1 197 ? 8.249 -7.381 -16.686 1.00 86.75 197 ALA A O 1
ATOM 1594 N N . HIS A 1 198 ? 8.108 -9.465 -17.513 1.00 86.25 198 HIS A N 1
ATOM 1595 C CA . HIS A 1 198 ? 6.768 -9.305 -18.069 1.00 86.25 198 HIS A CA 1
ATOM 1596 C C . HIS A 1 198 ? 5.725 -9.088 -16.967 1.00 86.25 198 HIS A C 1
ATOM 1598 O O . HIS A 1 198 ? 4.849 -8.248 -17.118 1.00 86.25 198 HIS A O 1
ATOM 1604 N N . GLU A 1 199 ? 5.820 -9.813 -15.848 1.00 88.69 199 GLU A N 1
ATOM 1605 C CA . GLU A 1 199 ? 4.933 -9.587 -14.703 1.00 88.69 199 GLU A CA 1
ATOM 1606 C C . GLU A 1 199 ? 5.177 -8.238 -14.027 1.00 88.69 199 GLU A C 1
ATOM 1608 O O . GLU A 1 199 ? 4.204 -7.593 -13.652 1.00 88.69 199 GLU A O 1
ATOM 1613 N N . LEU A 1 200 ? 6.436 -7.793 -13.922 1.00 88.19 200 LEU A N 1
ATOM 1614 C CA . LEU A 1 200 ? 6.788 -6.468 -13.399 1.00 88.19 200 LEU A CA 1
ATOM 1615 C C . LEU A 1 200 ? 6.200 -5.327 -14.242 1.00 88.19 200 LEU A C 1
ATOM 1617 O O . LEU A 1 200 ? 5.871 -4.282 -13.702 1.00 88.19 200 LEU A O 1
ATOM 1621 N N . ALA A 1 201 ? 6.022 -5.546 -15.545 1.00 83.75 201 ALA A N 1
ATOM 1622 C CA . ALA A 1 201 ? 5.424 -4.581 -16.465 1.00 83.75 201 ALA A CA 1
ATOM 1623 C C . ALA A 1 201 ? 3.882 -4.629 -16.520 1.00 83.75 201 ALA A C 1
ATOM 1625 O O . ALA A 1 201 ? 3.276 -3.921 -17.324 1.00 83.75 201 ALA A O 1
ATOM 1626 N N . ARG A 1 202 ? 3.213 -5.446 -15.694 1.00 82.31 202 ARG A N 1
ATOM 1627 C CA . ARG A 1 202 ? 1.743 -5.494 -15.652 1.00 82.31 202 ARG A CA 1
ATOM 1628 C C . ARG A 1 202 ? 1.161 -4.390 -14.772 1.00 82.31 202 ARG A C 1
ATOM 1630 O O . ARG A 1 202 ? 1.479 -4.318 -13.588 1.00 82.31 202 ARG A O 1
ATOM 1637 N N . SER A 1 203 ? 0.205 -3.632 -15.304 1.00 77.88 203 SER A N 1
ATOM 1638 C CA . SER A 1 203 ? -0.498 -2.570 -14.564 1.00 77.88 203 SER A CA 1
ATOM 1639 C C . SER A 1 203 ? -1.316 -3.079 -13.369 1.00 77.88 203 SER A C 1
ATOM 1641 O O . SER A 1 203 ? -1.572 -2.338 -12.425 1.00 77.88 203 SER A O 1
ATOM 1643 N N . ASP A 1 204 ? -1.700 -4.359 -13.360 1.00 80.94 204 ASP A N 1
ATOM 1644 C CA . ASP A 1 204 ? -2.447 -4.991 -12.268 1.00 80.94 204 ASP A CA 1
ATOM 1645 C C . ASP A 1 204 ? -1.558 -5.707 -11.233 1.00 80.94 204 ASP A C 1
ATOM 1647 O O . ASP A 1 204 ? -2.073 -6.324 -10.287 1.00 80.94 204 ASP A O 1
ATOM 1651 N N . LEU A 1 205 ? -0.227 -5.641 -11.378 1.00 85.00 205 LEU A N 1
ATOM 1652 C CA . LEU A 1 205 ? 0.706 -6.290 -10.454 1.00 85.00 205 LEU A CA 1
ATOM 1653 C C . LEU A 1 205 ? 0.468 -5.826 -9.020 1.00 85.00 205 LEU A C 1
ATOM 1655 O O . LEU A 1 205 ? 0.460 -6.639 -8.098 1.00 85.00 205 LEU A O 1
ATOM 1659 N N . PHE A 1 206 ? 0.219 -4.534 -8.829 1.00 82.56 206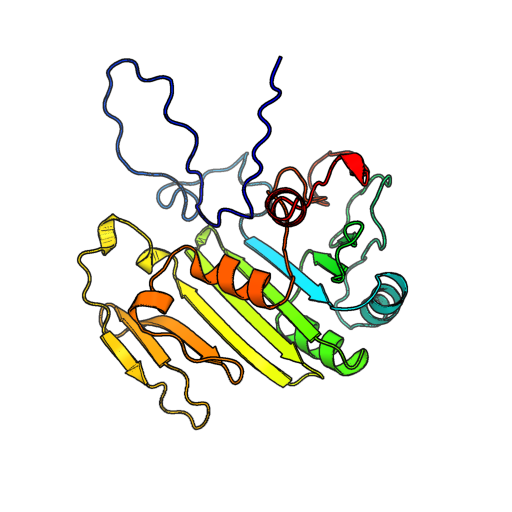 PHE A N 1
ATOM 1660 C CA . PHE A 1 206 ? -0.010 -3.973 -7.508 1.00 82.56 206 PHE A CA 1
ATOM 1661 C C . PHE A 1 206 ? -1.183 -4.644 -6.774 1.00 82.56 206 PHE A C 1
ATOM 1663 O O . PHE A 1 206 ? -1.027 -5.143 -5.654 1.00 82.56 206 PHE A O 1
ATOM 1670 N N . ASN A 1 207 ? -2.341 -4.728 -7.431 1.00 82.94 207 ASN A N 1
ATOM 1671 C CA . ASN A 1 207 ? -3.511 -5.403 -6.875 1.00 82.94 207 ASN A CA 1
ATOM 1672 C C . ASN A 1 207 ? -3.204 -6.865 -6.572 1.00 82.94 207 ASN A C 1
ATOM 1674 O O . ASN A 1 207 ? -3.592 -7.386 -5.529 1.00 82.94 207 ASN A O 1
ATOM 1678 N N . THR A 1 208 ? -2.443 -7.514 -7.452 1.00 87.44 208 THR A N 1
ATOM 1679 C CA . THR A 1 208 ? -1.993 -8.892 -7.249 1.00 87.44 208 THR A CA 1
ATOM 1680 C C . THR A 1 208 ? -1.139 -9.031 -5.980 1.00 87.44 208 THR A C 1
ATOM 1682 O O . THR A 1 208 ? -1.293 -10.008 -5.241 1.00 87.44 208 THR A O 1
ATOM 1685 N N . LEU A 1 209 ? -0.271 -8.059 -5.677 1.00 90.50 209 LEU A N 1
ATOM 1686 C CA . LEU A 1 209 ? 0.556 -8.060 -4.465 1.00 90.50 209 LEU A CA 1
ATOM 1687 C C . LEU A 1 209 ? -0.270 -7.849 -3.191 1.00 90.50 209 LEU A C 1
ATOM 1689 O O . LEU A 1 209 ? -0.067 -8.590 -2.226 1.00 90.50 209 LEU A O 1
ATOM 1693 N N . LEU A 1 210 ? -1.216 -6.902 -3.184 1.00 90.06 210 LEU A N 1
ATOM 1694 C CA . LEU A 1 210 ? -2.133 -6.707 -2.052 1.00 90.06 210 LEU A CA 1
ATOM 1695 C C . LEU A 1 210 ? -2.979 -7.957 -1.789 1.00 90.06 210 LEU A C 1
ATOM 1697 O O . LEU A 1 210 ? -3.006 -8.464 -0.665 1.00 90.06 210 LEU A O 1
ATOM 1701 N N . LEU A 1 211 ? -3.611 -8.500 -2.831 1.00 88.19 211 LEU A N 1
ATOM 1702 C CA . LEU A 1 211 ? -4.496 -9.660 -2.714 1.00 88.19 211 LEU A CA 1
ATOM 1703 C C . LEU A 1 211 ? -3.758 -10.906 -2.239 1.00 88.19 211 LEU A C 1
ATOM 1705 O O . LEU A 1 211 ? -4.294 -11.684 -1.453 1.00 88.19 211 LEU A O 1
ATOM 1709 N N . ALA A 1 212 ? -2.498 -11.071 -2.642 1.00 92.25 212 ALA A N 1
ATOM 1710 C CA . ALA A 1 212 ? -1.656 -12.146 -2.135 1.00 92.25 212 ALA A CA 1
ATOM 1711 C C . ALA A 1 212 ? -1.398 -12.062 -0.617 1.00 92.25 212 ALA A C 1
ATOM 1713 O O . ALA A 1 212 ? -0.974 -13.051 -0.021 1.00 92.25 212 ALA A O 1
ATOM 1714 N N . GLN A 1 213 ? -1.652 -10.911 0.014 1.00 94.69 213 GLN A N 1
ATOM 1715 C CA . GLN A 1 213 ? -1.591 -10.722 1.466 1.00 94.69 213 GLN A CA 1
ATOM 1716 C C . GLN A 1 213 ? -2.981 -10.694 2.133 1.00 94.69 213 GLN A C 1
ATOM 1718 O O . GLN A 1 213 ? -3.075 -10.320 3.304 1.00 94.69 213 GLN A O 1
ATOM 1723 N N . ASP A 1 214 ? -4.052 -11.063 1.414 1.00 92.06 214 ASP A N 1
ATOM 1724 C CA . ASP A 1 214 ? -5.454 -10.876 1.841 1.00 92.06 214 ASP A CA 1
ATOM 1725 C C . ASP A 1 214 ? -5.716 -9.416 2.274 1.00 92.06 214 ASP A C 1
ATOM 1727 O O . ASP A 1 214 ? -6.464 -9.129 3.211 1.00 92.06 214 ASP A O 1
ATOM 1731 N N . ALA A 1 215 ? -5.020 -8.483 1.614 1.00 90.56 215 ALA A N 1
ATOM 1732 C CA . ALA A 1 215 ? -5.213 -7.054 1.748 1.00 90.56 215 ALA A CA 1
ATOM 1733 C C . ALA A 1 215 ? -5.983 -6.532 0.539 1.00 90.56 215 ALA A C 1
ATOM 1735 O O . ALA A 1 215 ? -5.768 -6.967 -0.591 1.00 90.56 215 ALA A O 1
ATOM 1736 N N . TRP A 1 216 ? -6.886 -5.594 0.781 1.00 86.19 216 TRP A N 1
ATOM 1737 C CA . TRP A 1 216 ? -7.629 -4.913 -0.263 1.00 86.19 216 TRP A CA 1
ATOM 1738 C C . TRP A 1 216 ? -8.010 -3.528 0.238 1.00 86.19 216 TRP A C 1
ATOM 1740 O O . TRP A 1 216 ? -8.014 -3.240 1.429 1.00 86.19 216 TRP A O 1
ATOM 1750 N N . MET A 1 217 ? -8.330 -2.634 -0.673 1.00 78.38 217 MET A N 1
ATOM 1751 C CA . MET A 1 217 ? -8.927 -1.362 -0.310 1.00 78.38 217 MET A CA 1
ATOM 1752 C C . MET A 1 217 ? -9.958 -1.039 -1.395 1.00 78.38 217 MET A C 1
ATOM 1754 O O . MET A 1 217 ? -9.796 -1.479 -2.537 1.00 78.38 217 MET A O 1
ATOM 1758 N N . PRO A 1 218 ? -11.095 -0.433 -1.033 1.00 67.69 218 PRO A N 1
ATOM 1759 C CA . PRO A 1 218 ? -12.124 -0.118 -2.006 1.00 67.69 218 PRO A CA 1
ATOM 1760 C C . PRO A 1 218 ? -11.724 1.118 -2.819 1.00 67.69 218 PRO A C 1
ATOM 1762 O O . PRO A 1 218 ? -10.711 1.764 -2.546 1.00 67.69 218 PRO A O 1
ATOM 1765 N N . GLU A 1 219 ? -12.533 1.445 -3.821 1.00 63.22 219 GLU A N 1
ATOM 1766 C CA . GLU A 1 219 ? -12.370 2.667 -4.609 1.00 63.22 219 GLU A CA 1
ATOM 1767 C C . GLU A 1 219 ? -12.385 3.927 -3.726 1.00 63.22 219 GLU A C 1
ATOM 1769 O O . GLU A 1 219 ? -12.961 3.931 -2.634 1.00 63.22 219 GLU A O 1
ATOM 1774 N N . GLU A 1 220 ? -11.806 5.022 -4.237 1.00 66.50 220 GLU A N 1
ATOM 1775 C CA . GLU A 1 220 ? -11.691 6.324 -3.556 1.00 66.50 220 GLU A CA 1
ATOM 1776 C C . GLU A 1 220 ? -13.007 6.769 -2.893 1.00 66.50 220 GLU A C 1
ATOM 1778 O O . GLU A 1 220 ? -13.005 7.278 -1.772 1.00 66.50 220 GLU A O 1
ATOM 1783 N N . ALA A 1 221 ? -14.145 6.521 -3.551 1.00 61.28 221 ALA A N 1
ATOM 1784 C CA . ALA A 1 221 ? -15.476 6.882 -3.065 1.00 61.28 221 ALA A CA 1
ATOM 1785 C C . ALA A 1 221 ? -15.850 6.250 -1.706 1.00 61.28 221 ALA A C 1
ATOM 1787 O O . ALA A 1 221 ? -16.732 6.756 -1.010 1.00 61.28 221 ALA A O 1
ATOM 1788 N N . PHE A 1 222 ? -15.179 5.167 -1.311 1.00 64.69 222 PHE A N 1
ATOM 1789 C CA . PHE A 1 222 ? -15.419 4.420 -0.074 1.00 64.69 222 PHE A CA 1
ATOM 1790 C C . PHE A 1 222 ? -14.321 4.631 0.978 1.00 64.69 222 PHE A C 1
ATOM 1792 O O . PHE A 1 222 ? -14.304 3.963 2.020 1.00 64.69 222 PHE A O 1
ATOM 1799 N N . ILE A 1 223 ? -13.394 5.552 0.719 1.00 71.94 223 ILE A N 1
ATOM 1800 C CA . ILE A 1 223 ? -12.304 5.888 1.624 1.00 71.94 223 ILE A CA 1
ATOM 1801 C C . ILE A 1 223 ? -12.698 7.126 2.450 1.00 71.94 223 ILE A C 1
ATOM 1803 O O . ILE A 1 223 ? -13.084 8.155 1.887 1.00 71.94 223 ILE A O 1
ATOM 1807 N N . PRO A 1 224 ? -12.613 7.083 3.794 1.00 66.56 224 PRO A N 1
ATOM 1808 C CA . PRO A 1 224 ? -12.948 8.231 4.629 1.00 66.56 224 PRO A CA 1
ATOM 1809 C C . PRO A 1 224 ? -11.837 9.296 4.562 1.00 66.56 224 PRO A C 1
ATOM 1811 O O . PRO A 1 224 ? -10.869 9.247 5.317 1.00 66.56 224 PRO A O 1
ATOM 1814 N N . TYR A 1 225 ? -11.962 10.275 3.662 1.00 65.50 225 TYR A N 1
ATOM 1815 C CA . TYR A 1 225 ? -10.990 11.371 3.541 1.00 65.50 225 TYR A CA 1
ATOM 1816 C C . TYR A 1 225 ? -11.176 12.453 4.617 1.00 65.50 225 TYR A C 1
ATOM 1818 O O . TYR A 1 225 ? -12.279 12.981 4.754 1.00 65.50 225 TYR A O 1
ATOM 1826 N N . PRO A 1 226 ? -10.103 12.872 5.317 1.00 52.62 226 PRO A N 1
ATOM 1827 C CA . PRO A 1 226 ? -10.203 13.863 6.391 1.00 52.62 226 PRO A CA 1
ATOM 1828 C C . PRO A 1 226 ? -10.436 15.310 5.927 1.00 52.62 226 PRO A C 1
ATOM 1830 O O . PRO A 1 226 ? -10.854 16.145 6.723 1.00 52.62 226 PRO A O 1
ATOM 1833 N N . ASN A 1 227 ? -10.188 15.615 4.649 1.00 49.00 227 ASN A N 1
ATOM 1834 C CA . ASN A 1 227 ? -10.146 16.996 4.151 1.00 49.00 227 ASN A CA 1
ATOM 1835 C C . ASN A 1 227 ? -11.301 17.374 3.214 1.00 49.00 227 ASN A C 1
ATOM 1837 O O . ASN A 1 227 ? -11.385 18.519 2.774 1.00 49.00 227 ASN A O 1
ATOM 1841 N N . ARG A 1 228 ? -12.189 16.435 2.883 1.00 52.97 228 ARG A N 1
ATOM 1842 C CA . ARG A 1 228 ? -13.419 16.747 2.146 1.00 52.97 228 ARG A CA 1
ATOM 1843 C C . ARG A 1 228 ? -14.543 16.908 3.173 1.00 52.97 228 ARG A C 1
ATOM 1845 O O . ARG A 1 228 ? -14.554 16.186 4.164 1.00 52.97 228 ARG A O 1
ATOM 1852 N N . GLN A 1 229 ? -15.486 17.834 2.955 1.00 43.25 229 GLN A N 1
ATOM 1853 C CA . GLN A 1 229 ? -16.690 18.018 3.796 1.00 43.25 229 GLN A CA 1
ATOM 1854 C C . GLN A 1 229 ? -17.667 16.826 3.686 1.00 43.25 229 GLN A C 1
ATOM 1856 O O . GLN A 1 229 ? -18.880 16.993 3.572 1.00 43.25 229 GLN A O 1
ATOM 1861 N N . PHE A 1 230 ? -17.154 15.602 3.678 1.00 47.03 230 PHE A N 1
ATOM 1862 C CA . PHE A 1 230 ? -17.956 14.406 3.769 1.00 47.03 230 PHE A CA 1
ATOM 1863 C C . PHE A 1 230 ? -18.157 14.089 5.244 1.00 47.03 230 PHE A C 1
ATOM 1865 O O . PHE A 1 230 ? -17.215 13.944 6.020 1.00 47.03 230 PHE A O 1
ATOM 1872 N N . THR A 1 231 ? -19.416 13.944 5.639 1.00 48.22 231 THR A N 1
ATOM 1873 C CA . THR A 1 231 ? -19.730 13.126 6.805 1.00 48.22 231 THR A CA 1
ATOM 1874 C C . THR A 1 231 ? -19.196 11.733 6.491 1.00 48.22 231 THR A C 1
ATOM 1876 O O . THR A 1 231 ? -19.596 11.154 5.482 1.00 48.22 231 THR A O 1
ATOM 1879 N N . ALA A 1 232 ? -18.261 11.209 7.293 1.00 51.22 232 ALA A N 1
ATOM 1880 C CA . ALA A 1 232 ? -17.755 9.857 7.095 1.00 51.22 232 ALA A CA 1
ATOM 1881 C C . ALA A 1 232 ? -18.939 8.890 7.210 1.00 51.22 232 ALA A C 1
ATOM 1883 O O . ALA A 1 232 ? -19.413 8.581 8.310 1.00 51.22 232 ALA A O 1
ATOM 1884 N N . LYS A 1 233 ? -19.482 8.461 6.064 1.00 49.91 233 LYS A N 1
ATOM 1885 C CA . LYS A 1 233 ? -20.584 7.508 6.035 1.00 49.91 233 LYS A CA 1
ATOM 1886 C C . LYS A 1 233 ? -20.048 6.236 6.676 1.00 49.91 233 LYS A C 1
ATOM 1888 O O . LYS A 1 233 ? -19.047 5.678 6.234 1.00 49.91 233 LYS A O 1
ATOM 1893 N N . LYS A 1 234 ? -20.698 5.790 7.751 1.00 47.44 234 LYS A N 1
ATOM 1894 C CA . LYS A 1 234 ? -20.439 4.470 8.315 1.00 47.44 234 LYS A CA 1
ATOM 1895 C C . LYS A 1 234 ? -20.874 3.452 7.273 1.00 47.44 234 LYS A C 1
ATOM 1897 O O . LYS A 1 234 ? -22.061 3.167 7.157 1.00 47.44 234 LYS A O 1
ATOM 1902 N N . LEU A 1 235 ? -19.915 2.968 6.495 1.00 50.75 235 LEU A N 1
ATOM 1903 C CA . LEU A 1 235 ? -20.128 1.836 5.617 1.00 50.75 235 LEU A CA 1
ATOM 1904 C C . LEU A 1 235 ? -20.423 0.638 6.523 1.00 50.75 235 LEU A C 1
ATOM 1906 O O . LEU A 1 235 ? -19.644 0.275 7.407 1.00 50.75 235 LEU A O 1
ATOM 1910 N N . THR A 1 236 ? -21.635 0.126 6.405 1.00 50.12 236 THR A N 1
ATOM 1911 C CA . THR A 1 236 ? -22.117 -1.042 7.127 1.00 50.12 236 THR A CA 1
ATOM 1912 C C . THR A 1 236 ? -21.542 -2.304 6.492 1.00 50.12 236 THR A C 1
ATOM 1914 O O . THR A 1 236 ? -21.048 -2.282 5.368 1.00 50.12 236 THR A O 1
ATOM 1917 N N . ALA A 1 237 ? -21.657 -3.442 7.178 1.00 47.19 237 ALA A N 1
ATOM 1918 C CA . ALA A 1 237 ? -21.337 -4.736 6.574 1.00 47.19 237 ALA A CA 1
ATOM 1919 C C . ALA A 1 237 ? -22.161 -5.024 5.298 1.00 47.19 237 ALA A C 1
ATOM 1921 O O . ALA A 1 237 ? -21.766 -5.874 4.516 1.00 47.19 237 ALA A O 1
ATOM 1922 N N . ALA A 1 238 ? -23.287 -4.328 5.082 1.00 44.84 238 ALA A N 1
ATOM 1923 C CA . ALA A 1 238 ? -24.090 -4.430 3.865 1.00 44.84 238 ALA A CA 1
ATOM 1924 C C . ALA A 1 238 ? -23.592 -3.519 2.728 1.00 44.84 238 ALA A C 1
ATOM 1926 O O . ALA A 1 238 ? -23.901 -3.789 1.575 1.00 44.84 238 ALA A O 1
ATOM 1927 N N . ASP A 1 239 ? -22.809 -2.476 3.031 1.00 49.03 239 ASP A N 1
ATOM 1928 C CA . ASP A 1 239 ? -22.146 -1.643 2.016 1.00 49.03 239 ASP A CA 1
ATOM 1929 C C . ASP A 1 239 ? -20.890 -2.340 1.444 1.00 49.03 239 ASP A C 1
ATOM 1931 O O . ASP A 1 239 ? -20.250 -1.809 0.541 1.00 49.03 239 ASP A O 1
ATOM 1935 N N . PHE A 1 240 ? -20.531 -3.524 1.961 1.00 50.97 240 PHE A N 1
ATOM 1936 C CA . PHE A 1 240 ? -19.369 -4.291 1.524 1.00 50.97 240 PHE A CA 1
ATOM 1937 C C . PHE A 1 240 ? -19.698 -5.764 1.322 1.00 50.97 240 PHE A C 1
ATOM 1939 O O . PHE A 1 240 ? -19.900 -6.514 2.276 1.00 50.97 240 PHE A O 1
ATOM 1946 N N . ILE A 1 241 ? -19.635 -6.204 0.070 1.00 46.38 241 ILE A N 1
ATOM 1947 C CA . ILE A 1 241 ? -19.577 -7.621 -0.264 1.00 46.38 241 ILE A CA 1
ATOM 1948 C C . ILE A 1 241 ? -18.186 -7.908 -0.831 1.00 46.38 241 ILE A C 1
ATOM 1950 O O . ILE A 1 241 ? -17.791 -7.328 -1.840 1.00 46.38 241 ILE A O 1
ATOM 1954 N N . ARG A 1 242 ? -17.436 -8.814 -0.189 1.00 43.09 242 ARG A N 1
ATOM 1955 C CA . ARG A 1 242 ? -16.237 -9.421 -0.789 1.00 43.09 242 ARG A CA 1
ATOM 1956 C C . ARG A 1 242 ? -16.692 -10.139 -2.063 1.00 43.09 242 ARG A C 1
ATOM 1958 O O . ARG A 1 242 ? -17.384 -11.152 -1.979 1.00 43.09 242 ARG A O 1
ATOM 1965 N N . VAL A 1 243 ? -16.361 -9.611 -3.240 1.00 40.75 243 VAL A N 1
ATOM 1966 C CA . VAL A 1 243 ? -16.770 -10.208 -4.528 1.00 40.75 243 VAL A CA 1
ATOM 1967 C C . VAL A 1 243 ? -16.205 -11.627 -4.667 1.00 40.75 243 VAL A C 1
ATOM 1969 O O . VAL A 1 243 ? -16.865 -12.525 -5.175 1.00 40.75 243 VAL A O 1
ATOM 1972 N N . ASP A 1 244 ? -15.030 -11.889 -4.108 1.00 43.72 244 ASP A N 1
ATOM 1973 C CA . ASP A 1 244 ? -14.429 -13.221 -4.048 1.00 43.72 244 ASP A CA 1
ATOM 1974 C C . ASP A 1 244 ? -15.154 -14.199 -3.101 1.00 43.72 244 ASP A C 1
ATOM 1976 O O . ASP A 1 244 ? -15.021 -15.414 -3.264 1.00 43.72 244 ASP A O 1
ATOM 1980 N N . ALA A 1 245 ? -15.969 -13.704 -2.163 1.00 39.31 245 ALA A N 1
ATOM 1981 C CA . ALA A 1 245 ? -16.892 -14.531 -1.386 1.00 39.31 245 ALA A CA 1
ATOM 1982 C C . ALA A 1 245 ? -18.157 -14.909 -2.182 1.00 39.31 245 ALA A C 1
ATOM 1984 O O . ALA A 1 245 ? -18.747 -15.949 -1.900 1.00 39.31 245 ALA A O 1
ATOM 1985 N N . LEU A 1 246 ? -18.538 -14.122 -3.198 1.00 37.69 246 LEU A N 1
ATOM 1986 C CA . LEU A 1 246 ? -19.669 -14.416 -4.094 1.00 37.69 246 LEU A CA 1
ATOM 1987 C C . LEU A 1 246 ? -19.309 -15.384 -5.230 1.00 37.69 246 LEU A C 1
ATOM 1989 O O . LEU A 1 246 ? -20.181 -16.072 -5.745 1.00 37.69 246 LEU A O 1
ATOM 1993 N N . VAL A 1 247 ? -18.034 -15.464 -5.626 1.00 37.81 247 VAL A N 1
ATOM 1994 C CA . VAL A 1 247 ? -17.569 -16.372 -6.699 1.00 37.81 247 VAL A CA 1
ATOM 1995 C C . VAL A 1 247 ? -17.365 -17.813 -6.191 1.00 37.81 247 VAL A C 1
ATOM 1997 O O . VAL A 1 247 ? -17.149 -18.732 -6.979 1.00 37.81 247 VAL A O 1
ATOM 2000 N N . ARG A 1 248 ? -17.441 -18.044 -4.872 1.00 37.88 248 ARG A N 1
ATOM 2001 C CA . ARG A 1 248 ? -17.240 -19.363 -4.239 1.00 37.88 248 ARG A CA 1
ATOM 2002 C C . ARG A 1 248 ? -18.524 -20.031 -3.719 1.00 37.88 248 ARG A C 1
ATOM 2004 O O . ARG A 1 248 ? -18.417 -21.040 -3.022 1.00 37.88 248 ARG A O 1
ATOM 2011 N N . THR A 1 249 ? -19.702 -19.507 -4.057 1.00 41.00 249 THR A N 1
ATOM 2012 C CA . THR A 1 249 ? -21.021 -20.111 -3.772 1.00 41.00 249 THR A CA 1
ATOM 2013 C C . THR A 1 249 ? -21.752 -20.439 -5.058 1.00 41.00 249 THR A C 1
ATOM 2015 O O . THR A 1 249 ? -22.309 -21.553 -5.141 1.00 41.00 249 THR A O 1
#

Secondary structure (DSSP, 8-state):
------------SS---------S----S---STTSS---SSS--S-SEEEEEEESS-HHHHHHHHHTSTT---EEES-TT----S-SEEEEE-TT-S-EEEESS--HHHHHHHHHHHTSEEEEEEEETTTTEEEEEEEETTEEEEEEEEEGGGT-GGGTTS--EEEE-SSTT--EEEEETTEEEEEEEESS----HHHHT-TTHHHHHHHTTT-----GGGS--TTSS-------TTS---HHHHTT-

Foldseek 3Di:
DDDDDDFDFPQPPPDPDDPPDDDDDDDDDFQWVPRLPDDDDVPPPDDLKWKKKKWQADLVLQVVVLVPDVPSWDEDGDLFQHQQADGQKYWHADVVQRIIMITHDDDPQVQLVSLQVVQGKMWIWMARRNQQWTWIFIDGNSDTAKIKIARNCLVRPVCPPFDWDWDFDPDPQRKIATDGPNDTGMIIGHPPDDDDPVLRSDSCNVVVVQVVVVHTDGPPVQDDDNRDSDSNHRCDPVVDDPVVVVVVD

Organism: NCBI:txid1429439

Sequence (249 aa):
MPHHEAFFMISGTARLHDDSYNNGVEMPDNQSIAKRRGVDPSLDHLPIDFIAIFVLAPIEQVSPVVSHMPYAMTFIADVYGKTIENTWGVMFQYHGHPWTICMVGHTAHMARKLSQRLQTKSIFFQFEDTGGWFDYQLFQNGEAIEELSCDEYIYDDQHKHLVLIPEPYNDDSGGFGLKLDGQWVAMFRSRLRTISAHELARSDLFNTLLLAQDAWMPEEAFIPYPNRQFTAKKLTAADFIRVDALVRT